Protein AF-A0A445A5F9-F1 (afdb_monomer)

InterPro domains:
  IPR005117 Nitrite/Sulfite reductase ferredoxin-like domain [PF03460] (9-60)
  IPR006066 Nitrite/sulphite reductase iron-sulphur/sirohaem-binding site [PR00397] (85-103)
  IPR006066 Nitrite/sulphite reductase iron-sulphur/sirohaem-binding site [PR00397] (134-152)
  IPR006066 Nitrite/sulphite reductase iron-sulphur/sirohaem-binding site [PS00365] (134-150)
  IPR006067 Nitrite/sulphite reductase 4Fe-4S domain [PF01077] (86-223)
  IPR036136 Nitrite/Sulfite reductase ferredoxin-like domain superfamily [SSF55124] (8-76)
  IPR045169 Nitrite and sulphite reductase 4Fe-4S domain containing protein [PTHR11493] (9-227)
  IPR045854 Nitrite and sulphite reductase 4Fe-4S domain-like superfamily [G3DSA:3.30.413.10] (81-228)
  IPR045854 Nitrite and sulphite reductase 4Fe-4S domain-like superfamily [SSF56014] (83-233)

Mean predicted aligned error: 9.1 Å

Radius of gyration: 27.3 Å; Cα contacts (8 Å, |Δi|>4): 457; chains: 1; bounding box: 81×67×52 Å

Secondary structure (DSSP, 8-state):
----SEEE-SSS-EEEEE--GGG---HHHHHHHHHHHHHHT--EEE-TTS-EEEEEE-GGGHHHHHHHHHTTT---GGGS-TTGGG-EE---TTT-TT-SS-STTTHHHHHHHHHHHHHHHT--TT----EEEESSTT-TT-GGGSSEEEEEEETTEEEEEE---TTS-S--EEEEEEEEGGGHHHHHHHHHHHHHHHPPTT--HHHHHHHH-HHHHHHHHHT------------------HHHHHHHHHHHHHTT--HHHHHHHHHHHHHHHHHHTT--

Structure (mmCIF, N/CA/C/O backbone):
data_AF-A0A445A5F9-F1
#
_entry.id   AF-A0A445A5F9-F1
#
loop_
_atom_site.group_PDB
_atom_site.id
_atom_site.type_symbol
_atom_site.label_atom_id
_atom_site.label_alt_id
_atom_site.label_comp_id
_atom_site.label_asym_id
_atom_site.label_entity_id
_atom_site.label_seq_id
_atom_site.pdbx_PDB_ins_code
_atom_site.Cartn_x
_atom_site.Cartn_y
_atom_site.Cartn_z
_atom_site.occupancy
_atom_site.B_iso_or_equiv
_atom_site.auth_seq_id
_atom_site.auth_comp_id
_atom_site.auth_asym_id
_atom_site.auth_atom_id
_atom_site.pdbx_PDB_model_num
ATOM 1 N N . MET A 1 1 ? 11.315 9.635 0.910 1.00 33.94 1 MET A N 1
ATOM 2 C CA . MET A 1 1 ? 11.996 9.931 -0.367 1.00 33.94 1 MET A CA 1
ATOM 3 C C . MET A 1 1 ? 11.114 9.401 -1.490 1.00 33.94 1 MET A C 1
ATOM 5 O O . MET A 1 1 ? 11.033 8.197 -1.680 1.00 33.94 1 MET A O 1
ATOM 9 N N . THR A 1 2 ? 10.325 10.265 -2.125 1.00 40.22 2 THR A N 1
ATOM 10 C CA . THR A 1 2 ? 9.317 9.876 -3.125 1.00 40.22 2 THR A CA 1
ATOM 11 C C . THR A 1 2 ? 10.033 9.630 -4.457 1.00 40.22 2 THR A C 1
ATOM 13 O O . THR A 1 2 ? 10.287 10.554 -5.219 1.00 40.22 2 THR A O 1
ATOM 16 N N . LEU A 1 3 ? 10.437 8.381 -4.691 1.00 45.97 3 LEU A N 1
ATOM 17 C CA . LEU A 1 3 ? 11.312 7.904 -5.776 1.00 45.97 3 LEU A CA 1
ATOM 18 C C . LEU A 1 3 ? 10.655 7.896 -7.173 1.00 45.97 3 LEU A C 1
ATOM 20 O O . LEU A 1 3 ? 10.921 7.041 -8.001 1.00 45.97 3 LEU A O 1
ATOM 24 N N . PHE A 1 4 ? 9.744 8.820 -7.443 1.00 54.28 4 PHE A N 1
ATOM 25 C CA . PHE A 1 4 ? 8.521 8.460 -8.154 1.00 54.28 4 PHE A CA 1
ATOM 26 C C . PHE A 1 4 ? 8.129 9.458 -9.257 1.00 54.28 4 PHE A C 1
ATOM 28 O O . PHE A 1 4 ? 6.962 9.618 -9.596 1.00 54.28 4 PHE A O 1
ATOM 35 N N . ALA A 1 5 ? 9.122 10.133 -9.835 1.00 62.78 5 ALA A N 1
ATOM 36 C CA . ALA A 1 5 ? 9.002 10.994 -11.010 1.00 62.78 5 ALA A CA 1
ATOM 37 C C . ALA A 1 5 ? 10.364 11.094 -11.721 1.00 62.78 5 ALA A C 1
ATOM 39 O O . ALA A 1 5 ? 11.355 10.557 -11.232 1.00 62.78 5 ALA A O 1
ATOM 40 N N . ALA A 1 6 ? 10.410 11.796 -12.857 1.00 74.12 6 ALA A N 1
ATOM 41 C CA . ALA A 1 6 ? 11.671 12.190 -13.483 1.00 74.12 6 ALA A CA 1
ATOM 42 C C . ALA A 1 6 ? 12.444 13.107 -12.527 1.00 74.12 6 ALA A C 1
ATOM 44 O O . ALA A 1 6 ? 11.977 14.215 -12.253 1.00 74.12 6 ALA A O 1
ATOM 45 N N . ILE A 1 7 ? 13.590 12.662 -12.027 1.00 84.06 7 ILE A N 1
ATOM 46 C CA . ILE A 1 7 ? 14.416 13.421 -11.080 1.00 84.06 7 ILE A CA 1
ATOM 47 C C . ILE A 1 7 ? 15.812 13.579 -11.680 1.00 84.06 7 ILE A C 1
ATOM 49 O O . ILE A 1 7 ? 16.318 12.657 -12.314 1.00 84.06 7 ILE A O 1
ATOM 53 N N . PHE A 1 8 ? 16.425 14.748 -11.494 1.00 90.69 8 PHE A N 1
ATOM 54 C CA . PHE A 1 8 ? 17.786 15.012 -11.956 1.00 90.69 8 PHE A CA 1
ATOM 55 C C . PHE A 1 8 ? 18.819 14.224 -11.146 1.00 90.69 8 PHE A C 1
ATOM 57 O O . PHE A 1 8 ? 18.749 14.186 -9.919 1.00 90.69 8 PHE A O 1
ATOM 64 N N . GLN A 1 9 ? 19.796 13.634 -11.835 1.00 90.81 9 GLN A N 1
ATOM 65 C CA . GLN A 1 9 ? 20.917 12.915 -11.214 1.00 90.81 9 GLN A CA 1
ATOM 66 C C . GLN A 1 9 ? 22.055 13.841 -10.753 1.00 90.81 9 GLN A C 1
ATOM 68 O O . GLN A 1 9 ? 22.921 13.403 -10.004 1.00 90.81 9 GLN A O 1
ATOM 73 N N . GLY A 1 10 ? 22.041 15.113 -11.165 1.00 90.56 10 GLY A N 1
ATOM 74 C CA . GLY A 1 10 ? 23.086 16.101 -10.859 1.00 90.56 10 GLY A CA 1
ATOM 75 C C . GLY A 1 10 ? 24.112 16.305 -11.980 1.00 90.56 10 GLY A C 1
ATOM 76 O O . GLY A 1 10 ? 24.831 17.294 -11.965 1.00 90.56 10 GLY A O 1
ATOM 77 N N . ASP A 1 11 ? 24.119 15.438 -12.991 1.00 90.06 11 ASP A N 1
ATOM 78 C CA . ASP A 1 11 ? 24.976 15.487 -14.189 1.00 90.06 11 ASP A CA 1
ATOM 79 C C . ASP A 1 11 ? 24.213 15.932 -15.459 1.00 90.06 11 ASP A C 1
ATOM 81 O O . ASP A 1 11 ? 24.683 15.779 -16.584 1.00 90.06 11 ASP A O 1
ATOM 85 N N . GLY A 1 12 ? 22.995 16.455 -15.286 1.00 89.25 12 GLY A N 1
ATOM 86 C CA . GLY A 1 12 ? 22.087 16.822 -16.378 1.00 89.25 12 GLY A CA 1
ATOM 87 C C . GLY A 1 12 ? 21.234 15.667 -16.920 1.00 89.25 12 GLY A C 1
ATOM 88 O O . GLY A 1 12 ? 20.300 15.918 -17.687 1.00 89.25 12 GLY A O 1
ATOM 89 N N . SER A 1 13 ? 21.483 14.422 -16.500 1.00 93.19 13 SER A N 1
ATOM 90 C CA . SER A 1 13 ? 20.617 13.279 -16.796 1.00 93.19 13 SER A CA 1
ATOM 91 C C . SER A 1 13 ? 19.458 13.154 -15.796 1.00 93.19 13 SER A C 1
ATOM 93 O O . SER A 1 13 ? 19.433 13.780 -14.729 1.00 93.19 13 SER A O 1
ATOM 95 N N . LEU A 1 14 ? 18.448 12.369 -16.174 1.00 95.00 14 LEU A N 1
ATOM 96 C CA . LEU A 1 14 ? 17.277 12.053 -15.365 1.00 95.00 14 LEU A CA 1
ATOM 97 C C . LEU A 1 14 ? 17.280 10.571 -14.989 1.00 95.00 14 LEU A C 1
ATOM 99 O O . LEU A 1 14 ? 17.676 9.727 -15.787 1.00 95.00 14 LEU A O 1
ATOM 103 N N . PHE A 1 15 ? 16.677 10.241 -13.852 1.00 94.81 15 PHE A N 1
ATOM 104 C CA . PHE A 1 15 ? 16.224 8.882 -13.569 1.00 94.81 15 PHE A CA 1
ATOM 105 C C . PHE A 1 15 ? 14.703 8.823 -13.417 1.00 94.81 15 PHE A C 1
ATOM 107 O O . PHE A 1 15 ? 14.053 9.815 -13.079 1.00 94.81 15 PHE A O 1
ATOM 114 N N . TYR A 1 16 ? 14.137 7.641 -13.654 1.00 92.50 16 TYR A N 1
ATOM 115 C CA . TYR A 1 16 ? 12.719 7.334 -13.484 1.00 92.50 16 TYR A CA 1
ATOM 116 C C . TYR A 1 16 ? 12.540 6.112 -12.599 1.00 92.50 16 TYR A C 1
ATOM 118 O O . TYR A 1 16 ? 12.877 5.001 -13.006 1.00 92.50 16 TYR A O 1
ATOM 126 N N . GLY A 1 17 ? 11.960 6.302 -11.414 1.00 93.50 17 GLY A N 1
ATOM 127 C CA . GLY A 1 17 ? 11.453 5.187 -10.623 1.00 93.50 17 GLY A CA 1
ATOM 128 C C . GLY A 1 17 ? 10.088 4.731 -11.128 1.00 93.50 17 GLY A C 1
ATOM 129 O O . GLY A 1 17 ? 9.159 5.527 -11.278 1.00 93.50 17 GLY A O 1
ATOM 130 N N . LEU A 1 18 ? 9.991 3.437 -11.398 1.00 93.94 18 LEU A N 1
ATOM 131 C CA . LEU A 1 18 ? 8.823 2.740 -11.903 1.00 93.94 18 LEU A CA 1
ATOM 132 C C . LEU A 1 18 ? 8.210 1.940 -10.761 1.00 93.94 18 LEU A C 1
ATOM 134 O O . LEU A 1 18 ? 8.873 1.074 -10.186 1.00 93.94 18 LEU A O 1
ATOM 138 N N . HIS A 1 19 ? 6.948 2.232 -10.448 1.00 94.94 19 HIS A N 1
ATOM 139 C CA . HIS A 1 19 ? 6.173 1.407 -9.528 1.00 94.94 19 HIS A CA 1
ATOM 140 C C . HIS A 1 19 ? 5.868 0.056 -10.177 1.00 94.94 19 HIS A C 1
ATOM 142 O O . HIS A 1 19 ? 5.396 0.011 -11.315 1.00 94.94 19 HIS A O 1
ATOM 148 N N . VAL A 1 20 ? 6.130 -1.028 -9.454 1.00 96.12 20 VAL A N 1
ATOM 149 C CA . VAL A 1 20 ? 5.826 -2.399 -9.862 1.00 96.12 20 VAL A CA 1
ATOM 150 C C . VAL A 1 20 ? 5.222 -3.115 -8.663 1.00 96.12 20 VAL A C 1
ATOM 152 O O . VAL A 1 20 ? 5.929 -3.415 -7.701 1.00 96.12 20 VAL A O 1
ATOM 155 N N . ASP A 1 21 ? 3.924 -3.423 -8.722 1.00 96.44 21 ASP A N 1
ATOM 156 C CA . ASP A 1 21 ? 3.267 -4.183 -7.658 1.00 96.44 21 ASP A CA 1
ATOM 157 C C . ASP A 1 21 ? 4.006 -5.512 -7.429 1.00 96.44 21 ASP A C 1
ATOM 159 O O . ASP A 1 21 ? 4.188 -6.326 -8.341 1.00 96.44 21 ASP A O 1
ATOM 163 N N . ASN A 1 22 ? 4.479 -5.700 -6.195 1.00 97.50 22 ASN A N 1
ATOM 164 C CA . ASN A 1 22 ? 5.241 -6.864 -5.736 1.00 97.50 22 ASN A CA 1
ATOM 165 C C . ASN A 1 22 ? 6.540 -7.161 -6.516 1.00 97.50 22 ASN A C 1
ATOM 167 O O . ASN A 1 22 ? 7.088 -8.259 -6.416 1.00 97.50 22 ASN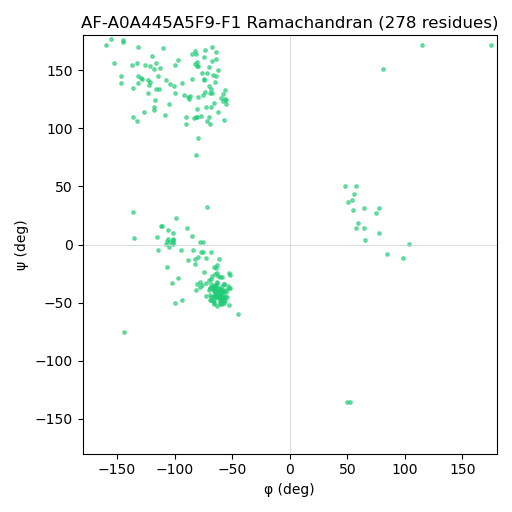 A O 1
ATOM 171 N N . GLY A 1 23 ? 7.031 -6.220 -7.330 1.00 97.38 23 GLY A N 1
ATOM 172 C CA . GLY A 1 23 ? 8.180 -6.432 -8.218 1.00 97.38 23 GLY A CA 1
ATOM 173 C C . GLY A 1 23 ? 7.961 -7.476 -9.317 1.00 97.38 23 GLY A C 1
ATOM 174 O O . GLY A 1 23 ? 8.928 -7.929 -9.937 1.00 97.38 23 GLY A O 1
ATOM 175 N N . ARG A 1 24 ? 6.713 -7.885 -9.583 1.00 97.81 24 ARG A N 1
ATOM 176 C CA . ARG A 1 24 ? 6.412 -8.914 -10.583 1.00 97.81 24 ARG A CA 1
ATOM 177 C C . ARG A 1 24 ? 6.410 -8.320 -11.990 1.00 97.81 24 ARG A C 1
ATOM 179 O O . ARG A 1 24 ? 5.488 -7.617 -12.388 1.00 97.81 24 ARG A O 1
ATOM 186 N N . ILE A 1 25 ? 7.416 -8.680 -12.783 1.00 97.06 25 ILE A N 1
ATOM 187 C CA . ILE A 1 25 ? 7.562 -8.218 -14.170 1.00 97.06 25 ILE A CA 1
ATOM 188 C C . ILE A 1 25 ? 7.266 -9.369 -15.127 1.00 97.06 25 ILE A C 1
ATOM 190 O O . ILE A 1 25 ? 8.031 -10.330 -15.226 1.00 97.06 25 ILE A O 1
ATOM 194 N N . GLY A 1 26 ? 6.158 -9.263 -15.860 1.00 96.06 26 GLY A N 1
ATOM 195 C CA . GLY A 1 26 ? 5.685 -10.299 -16.779 1.00 96.06 26 GLY A CA 1
ATOM 196 C C . GLY A 1 26 ? 5.016 -9.743 -18.037 1.00 96.06 26 GLY A C 1
ATOM 197 O O . GLY A 1 26 ? 4.829 -8.536 -18.183 1.00 96.06 26 GLY A O 1
ATOM 198 N N . GLY A 1 27 ? 4.673 -10.633 -18.972 1.00 96.56 27 GLY A N 1
ATOM 199 C CA . GLY A 1 27 ? 3.890 -10.308 -20.169 1.00 96.56 27 GLY A CA 1
ATOM 200 C C . GLY A 1 27 ? 4.431 -9.130 -20.991 1.00 96.56 27 GLY A C 1
ATOM 201 O O . GLY A 1 27 ? 5.636 -9.012 -21.231 1.00 96.56 27 GLY A O 1
ATOM 202 N N . LYS A 1 28 ? 3.522 -8.242 -21.419 1.00 96.12 28 LYS A N 1
ATOM 203 C CA . LYS A 1 28 ? 3.851 -7.045 -22.214 1.00 96.12 28 LYS A CA 1
ATOM 204 C C . LYS A 1 28 ? 4.779 -6.084 -21.465 1.00 96.12 28 LYS A C 1
ATOM 206 O O . LYS A 1 28 ? 5.706 -5.564 -22.074 1.00 96.12 28 LYS A O 1
ATOM 211 N N . MET A 1 29 ? 4.597 -5.925 -20.149 1.00 96.19 29 MET A N 1
ATOM 212 C CA . MET A 1 29 ? 5.451 -5.079 -19.308 1.00 96.19 29 MET A CA 1
ATOM 213 C C . MET A 1 29 ? 6.921 -5.506 -19.398 1.00 96.19 29 MET A C 1
ATOM 215 O O . MET A 1 29 ? 7.787 -4.670 -19.639 1.00 96.19 29 MET A O 1
ATOM 219 N N . LYS A 1 30 ? 7.201 -6.813 -19.285 1.00 98.06 30 LYS A N 1
ATOM 220 C CA . LYS A 1 30 ? 8.563 -7.358 -19.404 1.00 98.06 30 LYS A CA 1
ATOM 221 C C . LYS A 1 30 ? 9.192 -7.053 -20.763 1.00 98.06 30 LYS A C 1
ATOM 223 O O . LYS A 1 30 ? 10.355 -6.657 -20.821 1.00 98.06 30 LYS A O 1
ATOM 228 N N . LYS A 1 31 ? 8.435 -7.256 -21.847 1.00 98.06 31 LYS A N 1
ATOM 229 C CA . LYS A 1 31 ? 8.900 -7.009 -23.219 1.00 98.06 31 LYS A CA 1
ATOM 230 C C . LYS A 1 31 ? 9.218 -5.526 -23.427 1.00 98.06 31 LYS A C 1
ATOM 232 O O . LYS A 1 31 ? 10.338 -5.195 -23.793 1.00 98.06 31 LYS A O 1
ATOM 237 N N . THR A 1 32 ? 8.272 -4.649 -23.109 1.00 96.81 32 THR A N 1
ATOM 238 C CA . THR A 1 32 ? 8.418 -3.201 -23.281 1.00 96.81 32 THR A CA 1
ATOM 239 C C . THR A 1 32 ? 9.532 -2.616 -22.421 1.00 96.81 32 THR A C 1
ATOM 241 O O . THR A 1 32 ? 10.291 -1.774 -22.895 1.00 96.81 32 THR A O 1
ATOM 244 N N . LEU A 1 33 ? 9.680 -3.076 -21.174 1.00 96.94 33 LEU A N 1
ATOM 245 C CA . LEU A 1 33 ? 10.773 -2.630 -20.314 1.00 96.94 33 LEU A CA 1
ATOM 246 C C . LEU A 1 33 ? 12.136 -3.001 -20.919 1.00 96.94 33 LEU A C 1
ATOM 248 O O . LEU A 1 33 ? 13.017 -2.148 -20.981 1.00 96.94 33 LEU A O 1
ATOM 252 N N . ARG A 1 34 ? 12.286 -4.233 -21.429 1.00 98.19 34 ARG A N 1
ATOM 253 C CA . ARG A 1 34 ? 13.501 -4.663 -22.139 1.00 98.19 34 ARG A CA 1
ATOM 254 C C . ARG A 1 34 ? 13.774 -3.799 -23.371 1.00 98.19 34 ARG A C 1
ATOM 256 O O . ARG A 1 34 ? 14.890 -3.323 -23.519 1.00 98.19 34 ARG A O 1
ATOM 263 N N . GLU A 1 35 ? 12.772 -3.584 -24.221 1.00 98.06 35 GLU A N 1
ATOM 264 C CA . GLU A 1 35 ? 12.911 -2.782 -25.446 1.00 98.06 35 GLU A CA 1
ATOM 265 C C . GLU A 1 35 ? 13.368 -1.349 -25.147 1.00 98.06 35 GLU A C 1
ATOM 267 O O . GLU A 1 35 ? 14.213 -0.813 -25.857 1.00 98.06 35 GLU A O 1
ATOM 272 N N . ILE A 1 36 ? 12.848 -0.730 -24.083 1.00 97.31 36 ILE A N 1
ATOM 273 C CA . ILE A 1 36 ? 13.271 0.606 -23.646 1.00 97.31 36 ILE A CA 1
ATOM 274 C C . ILE A 1 36 ? 14.721 0.583 -23.156 1.00 97.31 36 ILE A C 1
ATOM 276 O O . ILE A 1 36 ? 15.512 1.427 -23.573 1.00 97.31 36 ILE A O 1
ATOM 280 N N . ILE A 1 37 ? 15.072 -0.368 -22.287 1.00 98.19 37 ILE A N 1
ATOM 281 C CA . ILE A 1 37 ? 16.430 -0.485 -21.741 1.00 98.19 37 ILE A CA 1
ATOM 282 C C . ILE A 1 37 ? 17.448 -0.667 -22.872 1.00 98.19 37 ILE A C 1
ATOM 284 O O . ILE A 1 37 ? 18.447 0.042 -22.906 1.00 98.19 37 ILE A O 1
ATOM 288 N N . GLU A 1 38 ? 17.163 -1.559 -23.820 1.00 98.31 38 GLU A N 1
ATOM 289 C CA . GLU A 1 38 ? 18.039 -1.881 -24.949 1.00 98.31 38 GLU A CA 1
ATOM 290 C C . GLU A 1 38 ? 18.148 -0.712 -25.939 1.00 98.31 38 GLU A C 1
ATOM 292 O O . GLU A 1 38 ? 19.249 -0.288 -26.281 1.00 98.31 38 GLU A O 1
ATOM 297 N N . LYS A 1 39 ? 17.017 -0.110 -26.334 1.00 98.00 39 LYS A N 1
ATOM 298 C CA . LYS A 1 39 ? 16.983 1.009 -27.291 1.00 98.00 39 LYS A CA 1
ATOM 299 C C . LYS A 1 39 ? 17.757 2.236 -26.814 1.00 98.00 39 LYS A C 1
ATOM 301 O O . LYS A 1 39 ? 18.348 2.940 -27.630 1.00 98.00 39 LYS A O 1
ATOM 306 N N . TYR A 1 40 ? 17.688 2.537 -25.520 1.00 97.19 40 TYR A N 1
ATOM 307 C CA . TYR A 1 40 ? 18.301 3.733 -24.940 1.00 97.19 40 TYR A CA 1
ATOM 308 C C . TYR A 1 40 ? 19.599 3.434 -24.174 1.00 97.19 40 TYR A C 1
ATOM 310 O O . TYR A 1 40 ? 20.186 4.364 -23.626 1.00 97.19 40 TYR A O 1
ATOM 318 N N . ASN A 1 41 ? 20.050 2.172 -24.158 1.00 97.50 41 ASN A N 1
ATOM 319 C CA . ASN A 1 41 ? 21.213 1.686 -23.410 1.00 97.50 41 ASN A CA 1
ATOM 320 C C . ASN A 1 41 ? 21.217 2.161 -21.943 1.00 97.50 41 ASN A C 1
ATOM 322 O O . ASN A 1 41 ? 22.184 2.756 -21.467 1.00 97.50 41 ASN A O 1
ATOM 326 N N . LEU A 1 42 ? 20.087 1.971 -21.254 1.00 97.19 42 LEU A N 1
ATOM 327 C CA . LEU A 1 42 ? 19.882 2.480 -19.895 1.00 97.19 42 LEU A CA 1
ATOM 328 C C . LEU A 1 42 ? 20.452 1.524 -18.852 1.00 97.19 42 LEU A C 1
ATOM 330 O O . LEU A 1 42 ? 20.264 0.309 -18.939 1.00 97.19 42 LEU A O 1
ATOM 334 N N . ASN A 1 43 ? 21.033 2.085 -17.795 1.00 96.69 43 ASN A N 1
ATOM 335 C CA . ASN A 1 43 ? 21.301 1.325 -16.582 1.00 96.69 43 ASN A CA 1
ATOM 336 C C . ASN A 1 43 ? 20.033 1.216 -15.724 1.00 96.69 43 ASN A C 1
ATOM 338 O O . ASN A 1 43 ? 19.095 2.018 -15.817 1.00 96.69 43 ASN A O 1
ATOM 342 N N . VAL A 1 44 ? 20.005 0.188 -14.876 1.00 97.19 44 VAL A N 1
ATOM 343 C CA . VAL A 1 44 ? 18.847 -0.140 -14.044 1.00 97.19 44 VAL A CA 1
ATOM 344 C C . VAL A 1 44 ? 19.273 -0.363 -12.600 1.00 97.19 44 VAL A C 1
ATOM 346 O O . VAL A 1 44 ? 20.278 -1.019 -12.334 1.00 97.19 44 VAL A O 1
ATOM 349 N N . ARG A 1 45 ? 18.481 0.140 -11.650 1.00 97.44 45 ARG A N 1
ATOM 350 C CA . ARG A 1 45 ? 18.631 -0.161 -10.219 1.00 97.44 45 ARG A CA 1
ATOM 351 C C . ARG A 1 45 ? 17.344 -0.757 -9.667 1.00 97.44 45 ARG A C 1
ATOM 353 O O . ARG A 1 45 ? 16.261 -0.258 -9.950 1.00 97.44 45 ARG A O 1
ATOM 360 N N . ILE A 1 46 ? 17.457 -1.796 -8.849 1.00 97.69 46 ILE A N 1
ATOM 361 C CA . ILE A 1 46 ? 16.320 -2.361 -8.113 1.00 97.69 46 ILE A CA 1
ATOM 362 C C . ILE A 1 46 ? 16.273 -1.708 -6.733 1.00 97.69 46 ILE A C 1
ATOM 364 O O . ILE A 1 46 ? 17.307 -1.481 -6.106 1.00 97.69 46 ILE A O 1
ATOM 368 N N . THR A 1 47 ? 15.074 -1.379 -6.261 1.00 97.62 47 THR A N 1
ATOM 369 C CA . THR A 1 47 ? 14.879 -0.742 -4.954 1.00 97.62 47 THR A CA 1
ATOM 370 C C . THR A 1 47 ? 14.514 -1.760 -3.869 1.00 97.62 47 THR A C 1
ATOM 372 O O . THR A 1 47 ? 13.923 -2.800 -4.171 1.00 97.62 47 THR A O 1
ATOM 375 N N . PRO A 1 48 ? 14.731 -1.436 -2.581 1.00 98.25 48 PRO A N 1
ATOM 376 C CA . PRO A 1 48 ? 14.257 -2.262 -1.464 1.00 98.25 48 PRO A CA 1
ATOM 377 C C . PRO A 1 48 ? 12.728 -2.425 -1.395 1.00 98.25 48 PRO A C 1
ATOM 379 O O . PRO A 1 48 ? 12.240 -3.274 -0.644 1.00 98.25 48 PRO A O 1
ATOM 382 N N . ASN A 1 49 ? 11.981 -1.620 -2.158 1.00 97.75 49 ASN A N 1
ATOM 383 C CA . ASN A 1 49 ? 10.526 -1.666 -2.276 1.00 97.75 49 ASN A CA 1
ATOM 384 C C . ASN A 1 49 ? 10.057 -2.419 -3.529 1.00 97.75 49 ASN A C 1
ATOM 386 O O . ASN A 1 49 ? 8.963 -2.167 -4.011 1.00 97.75 49 ASN A O 1
ATOM 390 N N . GLN A 1 50 ? 10.895 -3.307 -4.079 1.00 98.06 50 GLN A N 1
ATOM 391 C CA . GLN A 1 50 ? 10.576 -4.158 -5.237 1.00 98.06 50 GLN A CA 1
ATOM 392 C C . GLN A 1 50 ? 10.341 -3.388 -6.555 1.00 98.06 50 GLN A C 1
ATOM 394 O O . GLN A 1 50 ? 10.078 -3.988 -7.591 1.00 98.06 50 GLN A O 1
ATOM 399 N N . ASN A 1 51 ? 10.520 -2.066 -6.540 1.00 97.31 51 ASN A N 1
ATOM 400 C CA . ASN A 1 51 ? 10.449 -1.201 -7.713 1.00 97.31 51 ASN A CA 1
ATOM 401 C C . ASN A 1 51 ? 11.759 -1.181 -8.508 1.00 97.31 51 ASN A C 1
ATOM 403 O O . ASN A 1 51 ? 12.820 -1.562 -8.002 1.00 97.31 51 ASN A O 1
ATOM 407 N N . ILE A 1 52 ? 11.684 -0.646 -9.725 1.00 96.06 52 ILE A N 1
ATOM 408 C CA . ILE A 1 52 ? 12.812 -0.468 -10.646 1.00 96.06 52 ILE A CA 1
ATOM 409 C C . ILE A 1 52 ? 13.086 1.018 -10.871 1.00 96.06 52 ILE A C 1
ATOM 411 O O . ILE A 1 52 ? 12.161 1.815 -10.941 1.00 96.06 52 ILE A O 1
ATOM 415 N N . ILE A 1 53 ? 14.351 1.394 -11.038 1.00 96.38 53 ILE A N 1
ATOM 416 C CA . ILE A 1 53 ? 14.778 2.723 -11.471 1.00 96.38 53 ILE A CA 1
ATOM 417 C C . ILE A 1 53 ? 15.507 2.584 -12.804 1.00 96.38 53 ILE A C 1
ATOM 419 O O . ILE A 1 53 ? 16.497 1.861 -12.878 1.00 96.38 53 ILE A O 1
ATOM 423 N N . LEU A 1 54 ? 15.046 3.304 -13.825 1.00 96.69 54 LEU A N 1
ATOM 424 C CA . LEU A 1 54 ? 15.798 3.536 -15.058 1.00 96.69 54 LEU A CA 1
ATOM 425 C C . LEU A 1 54 ? 16.672 4.777 -14.869 1.00 96.69 54 LEU A C 1
ATOM 427 O O . LEU A 1 54 ? 16.138 5.829 -14.511 1.00 96.69 54 LEU A O 1
ATOM 431 N N . THR A 1 55 ? 17.980 4.674 -15.086 1.00 96.75 55 THR A N 1
ATOM 432 C CA . THR A 1 55 ? 18.922 5.794 -14.919 1.00 96.75 55 THR A CA 1
ATOM 433 C C . THR A 1 55 ? 19.466 6.278 -16.256 1.00 96.75 55 THR A C 1
ATOM 435 O O . THR A 1 55 ? 19.277 5.642 -17.291 1.00 96.75 55 THR A O 1
ATOM 438 N N . ASP A 1 56 ? 20.137 7.425 -16.219 1.00 95.81 56 ASP A N 1
ATOM 439 C CA . ASP A 1 56 ? 20.904 8.019 -17.313 1.00 95.81 56 ASP A CA 1
ATOM 440 C C . ASP A 1 56 ? 20.016 8.420 -18.510 1.00 95.81 56 ASP A C 1
ATOM 442 O O . ASP A 1 56 ? 20.416 8.423 -19.677 1.00 95.81 56 ASP A O 1
ATOM 446 N N . ILE A 1 57 ? 18.767 8.799 -18.216 1.00 95.69 57 ILE A N 1
ATOM 447 C CA . ILE A 1 57 ? 17.770 9.205 -19.205 1.00 95.69 57 ILE A CA 1
ATOM 448 C C . ILE A 1 57 ? 18.014 10.658 -19.606 1.00 95.69 57 ILE A C 1
ATOM 450 O O . ILE A 1 57 ? 17.841 11.589 -18.818 1.00 95.69 57 ILE A O 1
ATOM 454 N N . ARG A 1 58 ? 18.336 10.886 -20.881 1.00 95.38 58 ARG A N 1
ATOM 455 C CA . ARG A 1 58 ? 18.434 12.245 -21.431 1.00 95.38 58 ARG A CA 1
ATOM 456 C C . ARG A 1 58 ? 17.073 12.941 -21.404 1.00 95.38 58 ARG A C 1
ATOM 458 O O . ARG A 1 58 ? 16.043 12.325 -21.687 1.00 95.38 58 ARG A O 1
ATOM 465 N N . ALA A 1 59 ? 17.062 14.254 -21.169 1.00 92.44 59 ALA A N 1
ATOM 466 C CA . ALA A 1 59 ? 15.831 15.051 -21.126 1.00 92.44 59 ALA A CA 1
ATOM 467 C C . ALA A 1 59 ? 14.952 14.891 -22.384 1.00 92.44 59 ALA A C 1
ATOM 469 O O . ALA A 1 59 ? 13.730 14.815 -22.274 1.00 92.44 59 ALA A O 1
ATOM 470 N N . ALA A 1 60 ? 15.561 14.739 -23.566 1.00 94.81 60 ALA A N 1
ATOM 471 C CA . ALA A 1 60 ? 14.848 14.509 -24.826 1.00 94.81 60 ALA A CA 1
ATOM 472 C C . ALA A 1 60 ? 14.089 13.164 -24.877 1.00 94.81 60 ALA A C 1
ATOM 474 O O . ALA A 1 60 ? 13.099 13.031 -25.595 1.00 94.81 60 ALA A O 1
ATOM 475 N N . TRP A 1 61 ? 14.515 12.159 -24.106 1.00 95.44 61 TRP A N 1
ATOM 476 C CA . TRP A 1 61 ? 13.918 10.817 -24.104 1.00 95.44 61 TRP A CA 1
ATOM 477 C C . TRP A 1 61 ? 12.755 10.674 -23.123 1.00 95.44 61 TRP A C 1
ATOM 479 O O . TRP A 1 61 ? 11.981 9.722 -23.227 1.00 95.44 61 TRP A O 1
ATOM 489 N N . LYS A 1 62 ? 12.582 11.643 -22.214 1.00 91.31 62 LYS A N 1
ATOM 490 C CA . LYS A 1 62 ? 11.516 11.685 -21.201 1.00 91.31 62 LYS A CA 1
ATOM 491 C C . LYS A 1 62 ? 10.148 11.337 -21.782 1.00 91.31 62 LYS A C 1
ATOM 493 O O . LYS A 1 62 ? 9.523 10.377 -21.341 1.00 91.31 62 LYS A O 1
ATOM 498 N N . ARG A 1 63 ? 9.677 12.105 -22.768 1.00 92.19 63 ARG A N 1
ATOM 499 C CA . ARG A 1 63 ? 8.323 11.946 -23.317 1.00 92.19 63 ARG A CA 1
ATOM 500 C C . ARG A 1 63 ? 8.144 10.601 -24.042 1.00 92.19 63 ARG A C 1
ATOM 502 O O . ARG A 1 63 ? 7.192 9.904 -23.682 1.00 92.19 63 ARG A O 1
ATOM 509 N N . PRO A 1 64 ? 9.034 10.191 -24.972 1.00 94.69 64 PRO A N 1
ATOM 510 C CA . PRO A 1 64 ? 8.970 8.867 -25.591 1.00 94.69 64 PRO A CA 1
ATOM 511 C C . PRO A 1 64 ? 8.905 7.727 -24.569 1.00 94.69 64 PRO A C 1
ATOM 513 O O . PRO A 1 64 ? 7.963 6.942 -24.605 1.00 94.69 64 PRO A O 1
ATOM 516 N N . ILE A 1 65 ? 9.831 7.695 -23.602 1.00 94.50 65 ILE A N 1
ATOM 517 C CA . ILE A 1 65 ? 9.893 6.641 -22.579 1.00 94.50 65 ILE A CA 1
ATOM 518 C C . ILE A 1 65 ? 8.602 6.611 -21.754 1.00 94.50 65 ILE A C 1
ATOM 520 O O . ILE A 1 65 ? 7.980 5.560 -21.626 1.00 94.50 65 ILE A O 1
ATOM 524 N N . THR A 1 66 ? 8.141 7.760 -21.248 1.00 91.88 66 THR A N 1
ATOM 525 C CA . THR A 1 66 ? 6.914 7.806 -20.430 1.00 91.88 66 THR A CA 1
ATOM 526 C C . THR A 1 66 ? 5.664 7.377 -21.198 1.00 91.88 66 THR A C 1
ATOM 528 O O . THR A 1 66 ? 4.766 6.788 -20.605 1.00 91.88 66 THR A O 1
ATOM 531 N N . THR A 1 67 ? 5.609 7.642 -22.508 1.00 92.88 67 THR A N 1
ATOM 532 C CA . THR A 1 67 ? 4.470 7.262 -23.355 1.00 92.88 67 THR A CA 1
ATOM 533 C C . THR A 1 67 ? 4.422 5.748 -23.526 1.00 92.88 67 THR A C 1
ATOM 535 O O . THR A 1 67 ? 3.381 5.137 -23.303 1.00 92.88 67 THR A O 1
ATOM 538 N N . THR A 1 68 ? 5.560 5.131 -23.850 1.00 94.81 68 THR A N 1
ATOM 539 C CA . THR A 1 68 ? 5.658 3.679 -24.033 1.00 94.81 68 THR A CA 1
ATOM 540 C C . THR A 1 68 ? 5.415 2.921 -22.723 1.00 94.81 68 THR A C 1
ATOM 542 O O . THR A 1 68 ? 4.711 1.916 -22.713 1.00 94.81 68 THR A O 1
ATOM 545 N N . LEU A 1 69 ? 5.933 3.415 -21.592 1.00 93.69 69 LEU A N 1
ATOM 546 C CA . LEU A 1 69 ? 5.700 2.805 -20.276 1.00 93.69 69 LEU A CA 1
ATOM 547 C C . LEU A 1 69 ? 4.217 2.836 -19.870 1.00 93.69 69 LEU A C 1
ATOM 549 O O . LEU A 1 69 ? 3.690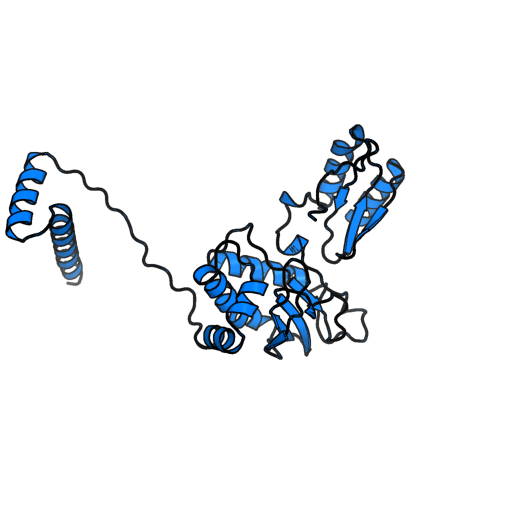 1.842 -19.366 1.00 93.69 69 LEU A O 1
ATOM 553 N N . ALA A 1 70 ? 3.518 3.943 -20.143 1.00 91.88 70 ALA A N 1
ATOM 554 C CA . ALA A 1 70 ? 2.098 4.072 -19.822 1.00 91.88 70 ALA A CA 1
ATOM 555 C C . ALA A 1 70 ? 1.223 3.056 -20.580 1.00 91.88 70 ALA A C 1
ATOM 557 O O . ALA A 1 70 ? 0.250 2.556 -20.019 1.00 91.88 70 ALA A O 1
ATOM 558 N N . GLN A 1 71 ? 1.594 2.686 -21.812 1.00 92.44 71 GLN A N 1
ATOM 559 C CA . GLN A 1 71 ? 0.871 1.689 -22.620 1.00 92.44 71 GLN A CA 1
ATOM 560 C C . GLN A 1 71 ? 0.873 0.280 -22.005 1.00 92.44 71 GLN A C 1
ATOM 562 O O . GLN A 1 71 ? 0.022 -0.539 -22.350 1.00 92.44 71 GLN A O 1
ATOM 567 N N . VAL A 1 72 ? 1.810 -0.012 -21.098 1.00 93.12 72 VAL A N 1
ATOM 568 C CA . VAL A 1 72 ? 1.916 -1.306 -20.403 1.00 93.12 72 VAL A CA 1
ATOM 569 C C . VAL A 1 72 ? 1.591 -1.221 -18.912 1.00 93.12 72 VAL A C 1
ATOM 571 O O . VAL A 1 72 ? 1.918 -2.137 -18.161 1.00 93.12 72 VAL A O 1
ATOM 574 N N . GLY A 1 73 ? 0.950 -0.133 -18.475 1.00 88.25 73 GLY A N 1
ATOM 575 C CA . GLY A 1 73 ? 0.518 0.041 -17.087 1.00 88.25 73 GLY A CA 1
ATOM 576 C C . GLY A 1 73 ? 1.634 0.420 -16.108 1.00 88.25 73 GLY A C 1
ATOM 577 O O . GLY A 1 73 ? 1.391 0.452 -14.906 1.00 88.25 73 GLY A O 1
ATOM 578 N N . LEU A 1 74 ? 2.838 0.757 -16.587 1.00 90.81 74 LEU A N 1
ATOM 579 C CA . LEU A 1 74 ? 3.893 1.349 -15.757 1.00 90.81 74 LEU A CA 1
ATOM 580 C C . LEU A 1 74 ? 3.622 2.849 -15.610 1.00 90.81 74 LEU A C 1
ATOM 582 O O . LEU A 1 74 ? 4.188 3.695 -16.307 1.00 90.81 74 LEU A O 1
ATOM 586 N N . LEU A 1 75 ? 2.661 3.155 -14.742 1.00 87.69 75 LEU A N 1
ATOM 587 C CA . LEU A 1 75 ? 2.119 4.493 -14.565 1.00 87.69 75 LEU A CA 1
ATOM 588 C C . LEU A 1 75 ? 3.023 5.377 -13.707 1.00 87.69 75 LEU A C 1
ATOM 590 O O . LEU A 1 75 ? 3.749 4.920 -12.824 1.00 87.69 75 LEU A O 1
ATOM 594 N N . GLN A 1 76 ? 2.915 6.688 -13.931 1.00 87.19 76 GLN A N 1
ATOM 595 C CA . GLN A 1 76 ? 3.479 7.645 -12.989 1.00 87.19 76 GLN A CA 1
ATOM 596 C C . GLN A 1 76 ? 2.739 7.532 -11.646 1.00 87.19 76 GLN A C 1
ATOM 598 O O . GLN A 1 76 ? 1.512 7.475 -11.642 1.00 87.19 76 GLN A O 1
ATOM 603 N N . PRO A 1 77 ? 3.446 7.609 -10.517 1.00 86.75 77 PRO A N 1
ATOM 604 C CA . PRO A 1 77 ? 2.902 7.462 -9.165 1.00 86.75 77 PRO A CA 1
ATOM 605 C C . PRO A 1 77 ? 1.695 8.330 -8.809 1.00 86.75 77 PRO A C 1
ATOM 607 O O . PRO A 1 77 ? 0.865 7.908 -8.017 1.00 86.75 77 PRO A O 1
ATOM 610 N N . ARG A 1 78 ? 1.512 9.493 -9.445 1.00 88.38 78 ARG A N 1
ATOM 611 C CA . ARG A 1 78 ? 0.280 10.297 -9.297 1.00 88.38 78 ARG A CA 1
ATOM 612 C C . ARG A 1 78 ? -1.000 9.600 -9.793 1.00 88.38 78 ARG A C 1
ATOM 614 O O . ARG A 1 78 ? -2.088 10.058 -9.474 1.00 88.38 78 ARG A O 1
ATOM 621 N N . PHE A 1 79 ? -0.865 8.553 -10.604 1.00 90.81 79 PHE A N 1
ATOM 622 C CA . PHE A 1 79 ? -1.955 7.736 -11.144 1.00 90.81 79 PHE A CA 1
ATOM 623 C C . PHE A 1 79 ? -2.057 6.365 -10.461 1.00 90.81 79 PHE A C 1
ATOM 625 O O . PHE A 1 79 ? -2.838 5.526 -10.897 1.00 90.81 79 PHE A O 1
ATOM 632 N N . VAL A 1 80 ? -1.252 6.120 -9.426 1.00 93.25 80 VAL A N 1
ATOM 633 C CA . VAL A 1 80 ? -1.251 4.879 -8.649 1.00 93.25 80 VAL A CA 1
ATOM 634 C C . VAL A 1 80 ? -1.866 5.178 -7.287 1.00 93.25 80 VAL A C 1
ATOM 636 O O . VAL A 1 80 ? -1.640 6.252 -6.726 1.00 93.25 80 VAL A O 1
ATOM 639 N N . ASP A 1 81 ? -2.651 4.245 -6.751 1.00 96.19 81 ASP A N 1
ATOM 640 C CA . ASP A 1 81 ? -3.177 4.379 -5.395 1.00 96.19 81 ASP A CA 1
ATOM 641 C C . ASP A 1 81 ? -2.007 4.528 -4.394 1.00 96.19 81 ASP A C 1
ATOM 643 O O . ASP A 1 81 ? -1.067 3.722 -4.409 1.00 96.19 81 ASP A O 1
ATOM 647 N N . PRO A 1 82 ? -2.027 5.542 -3.512 1.00 96.44 82 PRO A N 1
ATOM 648 C CA . PRO A 1 82 ? -1.016 5.717 -2.473 1.00 96.44 82 PRO A CA 1
ATOM 649 C C . PRO A 1 82 ? -0.761 4.491 -1.582 1.00 96.44 82 PRO A C 1
ATOM 651 O O . PRO A 1 82 ? 0.319 4.395 -0.993 1.00 96.44 82 PRO A O 1
ATOM 654 N N . LEU A 1 83 ? -1.725 3.576 -1.447 1.00 97.75 83 LEU A N 1
ATOM 655 C CA . LEU A 1 83 ? -1.553 2.299 -0.753 1.00 97.75 83 LEU A CA 1
ATOM 656 C C . LEU A 1 83 ? -0.553 1.412 -1.503 1.00 97.75 83 LEU A C 1
ATOM 658 O O . LEU A 1 83 ? 0.439 0.981 -0.915 1.00 97.75 83 LEU A O 1
ATOM 662 N N . ASN A 1 84 ? -0.745 1.223 -2.812 1.00 97.75 84 ASN A N 1
ATOM 663 C CA . ASN A 1 84 ? 0.123 0.403 -3.660 1.00 97.75 84 ASN A CA 1
ATOM 664 C C . ASN A 1 84 ? 1.578 0.881 -3.642 1.00 97.75 84 ASN A C 1
ATOM 666 O O . ASN A 1 84 ? 2.482 0.062 -3.525 1.00 97.75 84 ASN A O 1
ATOM 670 N N . LEU A 1 85 ? 1.821 2.197 -3.670 1.00 96.69 85 LEU A N 1
ATOM 671 C CA . LEU A 1 85 ? 3.179 2.767 -3.729 1.00 96.69 85 LEU A CA 1
ATOM 672 C C . LEU A 1 85 ? 4.093 2.358 -2.563 1.00 96.69 85 LEU A C 1
ATOM 674 O O . LEU A 1 85 ? 5.319 2.366 -2.695 1.00 96.69 85 LEU A O 1
ATOM 678 N N . THR A 1 86 ? 3.508 2.063 -1.402 1.00 97.25 86 THR A N 1
ATOM 679 C CA . THR A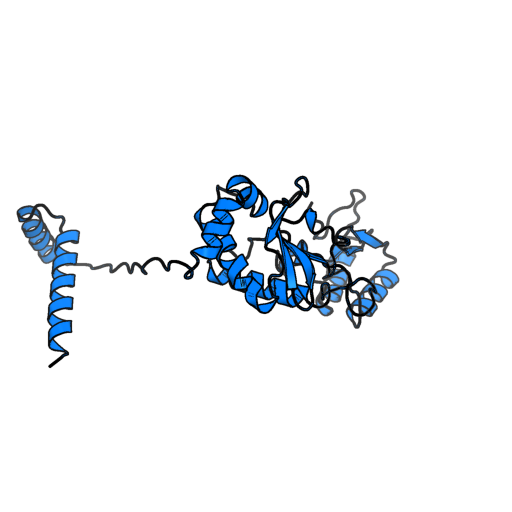 1 86 ? 4.253 1.674 -0.193 1.00 97.25 86 THR A CA 1
ATOM 680 C C . THR A 1 86 ? 3.983 0.238 0.243 1.00 97.25 86 THR A C 1
ATOM 682 O O . THR A 1 86 ? 4.641 -0.244 1.173 1.00 97.25 86 THR A O 1
ATOM 685 N N . ALA A 1 87 ? 3.057 -0.442 -0.437 1.00 98.56 87 ALA A N 1
ATOM 686 C CA . ALA A 1 87 ? 2.717 -1.818 -0.162 1.00 98.56 87 ALA A CA 1
ATOM 687 C C . ALA A 1 87 ? 3.774 -2.790 -0.690 1.00 98.56 87 ALA A C 1
ATOM 689 O O . ALA A 1 87 ? 4.412 -2.549 -1.712 1.00 98.56 87 ALA A O 1
ATOM 690 N N . MET A 1 88 ? 3.955 -3.905 0.015 1.00 98.81 88 MET A N 1
ATOM 691 C CA . MET A 1 88 ? 4.793 -5.014 -0.445 1.00 98.81 88 MET A CA 1
ATOM 692 C C . MET A 1 88 ? 4.224 -6.344 0.021 1.00 98.81 88 MET A C 1
ATOM 694 O O . MET A 1 88 ? 3.760 -6.466 1.157 1.00 98.81 88 MET A O 1
ATOM 698 N N . ALA A 1 89 ? 4.373 -7.363 -0.815 1.00 98.88 89 ALA A N 1
ATOM 699 C CA . ALA A 1 89 ? 4.174 -8.745 -0.420 1.00 98.88 89 ALA A CA 1
ATOM 7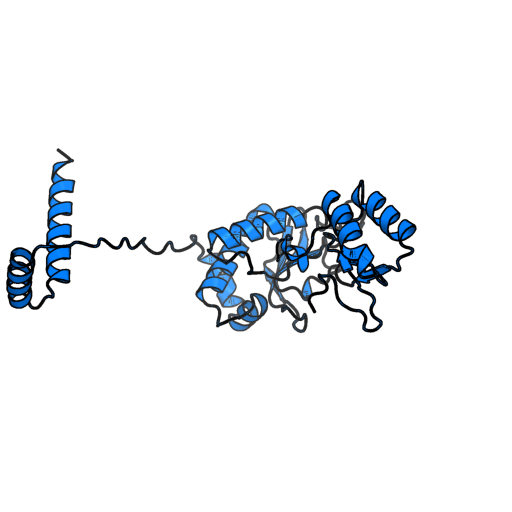00 C C . ALA A 1 89 ? 5.397 -9.610 -0.733 1.00 98.88 89 ALA A C 1
ATOM 702 O O . ALA A 1 89 ? 6.192 -9.305 -1.625 1.00 98.88 89 ALA A O 1
ATOM 703 N N . CYS A 1 90 ? 5.564 -10.701 0.018 1.00 98.81 90 CYS A N 1
ATOM 704 C CA . CYS A 1 90 ? 6.508 -11.749 -0.361 1.00 98.81 90 CYS A CA 1
ATOM 705 C C . CYS A 1 90 ? 5.873 -12.687 -1.401 1.00 98.81 90 CYS A C 1
ATOM 707 O O . CYS A 1 90 ? 4.647 -12.706 -1.514 1.00 98.81 90 CYS A O 1
ATOM 709 N N . PRO A 1 91 ? 6.670 -13.501 -2.119 1.00 98.81 91 PRO A N 1
ATOM 710 C CA . PRO A 1 91 ? 6.120 -14.411 -3.120 1.00 98.81 91 PRO A CA 1
ATOM 711 C C . PRO A 1 91 ? 5.059 -15.366 -2.560 1.00 98.81 91 PRO A C 1
ATOM 713 O O . PRO A 1 91 ? 4.000 -15.513 -3.155 1.00 98.81 91 PRO A O 1
ATOM 716 N N . ALA A 1 92 ? 5.319 -15.965 -1.390 1.00 98.69 92 ALA A N 1
ATOM 717 C CA . ALA A 1 92 ? 4.469 -16.993 -0.785 1.00 98.69 92 ALA A CA 1
ATOM 718 C C . ALA A 1 92 ? 4.111 -18.112 -1.792 1.00 98.69 92 ALA A C 1
ATOM 720 O O . ALA A 1 92 ? 4.991 -18.612 -2.503 1.00 98.69 92 ALA A O 1
ATOM 721 N N . PHE A 1 93 ? 2.853 -18.547 -1.839 1.00 98.12 93 PHE A N 1
ATOM 722 C CA . PHE A 1 93 ? 2.403 -19.514 -2.833 1.00 98.12 93 PHE A CA 1
ATOM 723 C C . PHE A 1 93 ? 2.531 -18.981 -4.273 1.00 98.12 93 PHE A C 1
ATOM 725 O O . PHE A 1 93 ? 2.405 -17.781 -4.513 1.00 98.12 93 PHE A O 1
ATOM 732 N N . PRO A 1 94 ? 2.745 -19.865 -5.267 1.00 98.12 94 PRO A N 1
ATOM 733 C CA . PRO A 1 94 ? 2.720 -21.331 -5.173 1.00 98.12 94 PRO A CA 1
ATOM 734 C C . PRO A 1 94 ? 4.090 -21.987 -4.945 1.00 98.12 94 PRO A C 1
ATOM 736 O O . PRO A 1 94 ? 4.150 -23.200 -4.797 1.00 98.12 94 PRO A O 1
ATOM 739 N N . LEU A 1 95 ? 5.186 -21.219 -4.950 1.00 98.50 95 LEU A N 1
ATOM 740 C CA . LEU A 1 95 ? 6.543 -21.782 -5.012 1.00 98.50 95 LEU A CA 1
ATOM 741 C C . LEU A 1 95 ? 7.318 -21.714 -3.696 1.00 98.50 95 LEU A C 1
ATOM 743 O O . LEU A 1 95 ? 8.301 -22.432 -3.542 1.00 98.50 95 LEU A O 1
ATOM 747 N N . CYS A 1 96 ? 6.930 -20.853 -2.752 1.00 98.62 96 CYS A N 1
ATOM 748 C CA . CYS A 1 96 ? 7.579 -20.829 -1.446 1.00 98.62 96 CYS A CA 1
ATOM 749 C C . CYS A 1 96 ? 7.152 -22.070 -0.643 1.00 98.62 96 CYS A C 1
ATOM 751 O O . CYS A 1 96 ? 5.971 -22.181 -0.312 1.00 98.62 96 CYS A O 1
ATOM 753 N N . PRO A 1 97 ? 8.082 -22.966 -0.263 1.00 98.38 97 PRO A N 1
ATOM 754 C CA . PRO A 1 97 ? 7.737 -24.197 0.454 1.00 98.38 97 PRO A CA 1
ATOM 755 C C . PRO A 1 97 ? 7.333 -23.944 1.914 1.00 98.38 97 PRO A C 1
ATOM 757 O O . PRO A 1 97 ? 6.834 -24.841 2.581 1.00 98.38 97 PRO A O 1
ATOM 760 N N . LEU A 1 98 ? 7.566 -22.728 2.417 1.00 98.62 98 LEU A N 1
ATOM 761 C CA . LEU A 1 98 ? 7.256 -22.311 3.786 1.00 98.62 98 LEU A CA 1
ATOM 762 C C . LEU A 1 98 ? 5.967 -21.483 3.869 1.00 98.62 98 LEU A C 1
ATOM 764 O O . LEU A 1 98 ? 5.635 -20.983 4.943 1.00 98.62 98 LEU A O 1
ATOM 768 N N . ALA A 1 99 ? 5.290 -21.249 2.741 1.00 98.25 99 ALA A N 1
ATOM 769 C CA . ALA A 1 99 ? 4.063 -20.469 2.727 1.00 98.25 99 ALA A CA 1
ATOM 770 C C . ALA A 1 99 ? 2.936 -21.224 3.439 1.00 98.25 99 ALA A C 1
ATOM 772 O O . ALA A 1 99 ? 2.707 -22.405 3.196 1.00 98.25 99 ALA A O 1
ATOM 773 N N . ILE A 1 100 ? 2.226 -20.507 4.307 1.00 98.25 100 ILE A N 1
ATOM 774 C CA . ILE A 1 100 ? 1.052 -20.998 5.035 1.00 98.25 100 ILE A CA 1
ATOM 775 C C . ILE A 1 100 ? -0.226 -20.453 4.375 1.00 98.25 100 ILE A C 1
ATOM 777 O O . ILE A 1 100 ? -1.255 -21.124 4.334 1.00 98.25 100 ILE A O 1
ATOM 781 N N . THR A 1 101 ? -0.151 -19.238 3.827 1.00 98.44 101 THR A N 1
ATOM 782 C CA . THR A 1 101 ? -1.230 -18.552 3.104 1.00 98.44 101 THR A CA 1
ATOM 783 C C . THR A 1 101 ? -0.660 -17.708 1.954 1.00 98.44 101 THR A C 1
ATOM 785 O O . THR A 1 101 ? 0.559 -17.611 1.776 1.00 98.44 101 THR A O 1
ATOM 788 N N . GLU A 1 102 ? -1.536 -17.098 1.157 1.00 98.56 102 GLU A N 1
ATOM 789 C CA . GLU A 1 102 ? -1.156 -16.193 0.067 1.00 98.56 102 GLU A CA 1
ATOM 790 C C . GLU A 1 102 ? -0.446 -14.922 0.562 1.00 98.56 102 GLU A C 1
ATOM 792 O O . GLU A 1 102 ? -0.572 -14.511 1.711 1.00 98.56 102 GLU A O 1
ATOM 797 N N . ALA A 1 103 ? 0.289 -14.258 -0.331 1.00 98.81 103 ALA A N 1
ATOM 798 C CA . ALA A 1 103 ? 0.758 -12.892 -0.103 1.00 98.81 103 ALA A CA 1
ATOM 799 C C . ALA A 1 103 ? 0.746 -12.100 -1.414 1.00 98.81 103 ALA A C 1
ATOM 801 O O . ALA A 1 103 ? -0.180 -11.326 -1.640 1.00 98.81 103 ALA A O 1
ATOM 802 N N . GLU A 1 104 ? 1.703 -12.337 -2.315 1.00 98.75 104 GLU A N 1
ATOM 803 C CA . GLU A 1 104 ? 1.805 -11.625 -3.597 1.00 98.75 104 GLU A CA 1
ATOM 804 C C . GLU A 1 104 ? 0.519 -11.691 -4.430 1.00 98.75 104 GLU A C 1
ATOM 806 O O . GLU A 1 104 ? 0.070 -10.673 -4.955 1.00 98.75 104 GLU A O 1
ATOM 811 N N . ARG A 1 105 ? -0.093 -12.875 -4.534 1.00 98.50 105 ARG A N 1
ATOM 812 C CA . ARG A 1 105 ? -1.313 -13.069 -5.331 1.00 98.50 105 ARG A CA 1
ATOM 813 C C . ARG A 1 105 ? -2.562 -12.482 -4.671 1.00 98.50 105 ARG A C 1
ATOM 815 O O . ARG A 1 105 ? -3.519 -12.178 -5.371 1.00 98.50 105 ARG A O 1
ATOM 822 N N . GLY A 1 106 ? -2.551 -12.321 -3.345 1.00 97.94 106 GLY A N 1
ATOM 823 C CA . GLY A 1 106 ? -3.699 -11.848 -2.564 1.00 97.94 106 GLY A CA 1
ATOM 824 C C . GLY A 1 106 ? -3.681 -10.350 -2.250 1.00 97.94 106 GLY A C 1
ATOM 825 O O . GLY A 1 106 ? -4.741 -9.738 -2.119 1.00 97.94 106 GLY A O 1
ATOM 826 N N . ILE A 1 107 ? -2.498 -9.732 -2.145 1.00 98.56 107 ILE A N 1
ATOM 827 C CA . ILE A 1 107 ? -2.379 -8.326 -1.741 1.00 98.56 107 ILE A CA 1
ATOM 828 C C . ILE A 1 107 ? -3.125 -7.342 -2.663 1.00 98.56 107 ILE A C 1
ATOM 830 O O . ILE A 1 107 ? -3.713 -6.415 -2.108 1.00 98.56 107 ILE A O 1
ATOM 834 N N . PRO A 1 108 ? -3.223 -7.509 -4.005 1.00 98.06 108 PRO A N 1
ATOM 835 C CA . PRO A 1 108 ? -3.944 -6.542 -4.836 1.00 98.06 108 PRO A CA 1
ATOM 836 C C . PRO A 1 108 ? -5.416 -6.384 -4.436 1.00 98.06 108 PRO A C 1
ATOM 838 O O . PRO A 1 108 ? -5.923 -5.265 -4.385 1.00 98.06 108 PRO A O 1
ATOM 841 N N . ASP A 1 109 ? -6.096 -7.481 -4.096 1.00 98.31 109 ASP A N 1
ATOM 842 C CA . ASP A 1 109 ? -7.499 -7.430 -3.677 1.00 98.31 109 ASP A CA 1
ATOM 843 C C . ASP A 1 109 ? -7.650 -6.957 -2.228 1.00 98.31 109 ASP A C 1
ATOM 845 O O . ASP A 1 109 ? -8.593 -6.230 -1.916 1.00 98.31 109 ASP A O 1
ATOM 849 N N . ILE A 1 110 ? -6.689 -7.271 -1.353 1.00 98.62 110 ILE A N 1
ATOM 850 C CA . ILE A 1 110 ? -6.640 -6.713 0.008 1.00 98.62 110 ILE A CA 1
ATOM 851 C C . ILE A 1 110 ? -6.516 -5.182 -0.041 1.00 98.62 110 ILE A C 1
ATOM 853 O O . ILE A 1 110 ? -7.240 -4.493 0.674 1.00 98.62 110 ILE A O 1
ATOM 857 N N . LEU A 1 111 ? -5.651 -4.629 -0.899 1.00 98.75 111 LEU A N 1
ATOM 858 C CA . LEU A 1 111 ? -5.485 -3.175 -1.026 1.00 98.75 111 LEU A CA 1
ATOM 859 C C . LEU A 1 111 ? -6.756 -2.494 -1.546 1.00 98.75 111 LEU A C 1
ATOM 861 O O . LEU A 1 111 ? -7.139 -1.456 -1.010 1.00 98.75 111 LEU A O 1
ATOM 865 N N . LYS A 1 112 ? -7.457 -3.097 -2.518 1.00 98.50 112 LYS A N 1
ATOM 866 C CA . LYS A 1 112 ? -8.770 -2.601 -2.973 1.00 98.50 112 LYS A CA 1
ATOM 867 C C . LYS A 1 112 ? -9.782 -2.565 -1.830 1.00 98.50 112 LYS A C 1
ATOM 869 O O . LYS A 1 112 ? -10.453 -1.556 -1.649 1.00 98.50 112 LYS A O 1
ATOM 874 N N . ARG A 1 113 ? -9.854 -3.626 -1.020 1.00 98.50 113 ARG A N 1
ATOM 875 C CA . ARG A 1 113 ? -10.748 -3.693 0.150 1.00 98.50 113 ARG A CA 1
ATOM 876 C C . ARG A 1 113 ? -10.403 -2.625 1.189 1.00 98.50 113 ARG A C 1
ATOM 878 O O . ARG A 1 113 ? -11.300 -1.967 1.707 1.00 98.50 113 ARG A O 1
ATOM 885 N N . ILE A 1 114 ? -9.112 -2.381 1.439 1.00 98.69 114 ILE A N 1
ATOM 886 C CA . ILE A 1 114 ? -8.653 -1.276 2.298 1.00 98.69 114 ILE A CA 1
ATOM 887 C C . ILE A 1 114 ? -9.079 0.080 1.727 1.00 98.69 114 ILE A C 1
ATOM 889 O O . ILE A 1 114 ? -9.597 0.910 2.475 1.00 98.69 114 ILE A O 1
ATOM 893 N N . ARG A 1 115 ? -8.937 0.303 0.416 1.00 98.31 115 ARG A N 1
ATOM 894 C CA . ARG A 1 115 ? -9.414 1.530 -0.238 1.00 98.31 115 ARG A CA 1
ATOM 895 C C . ARG A 1 115 ? -10.929 1.706 -0.086 1.00 98.31 115 ARG A C 1
ATOM 897 O O . ARG A 1 115 ? -11.364 2.786 0.305 1.00 98.31 115 ARG A O 1
ATOM 904 N N . THR A 1 116 ? -11.719 0.654 -0.290 1.00 98.06 116 THR A N 1
ATOM 905 C CA . THR A 1 116 ? -13.175 0.685 -0.067 1.00 98.06 116 THR A CA 1
ATOM 906 C C . THR A 1 116 ? -13.523 1.017 1.386 1.00 98.06 116 THR A C 1
ATOM 908 O O . THR A 1 116 ? -14.404 1.839 1.633 1.00 98.06 116 THR A O 1
ATOM 911 N N . MET A 1 117 ? -12.804 0.453 2.364 1.00 97.75 117 MET A N 1
ATOM 912 C CA . MET A 1 117 ? -12.974 0.825 3.773 1.00 97.75 117 MET A CA 1
ATOM 913 C C . MET A 1 117 ? -12.634 2.297 4.020 1.00 97.75 117 MET A C 1
ATOM 915 O O . MET A 1 117 ? -13.374 2.975 4.729 1.00 97.75 117 MET A O 1
ATOM 919 N N . PHE A 1 118 ? -11.556 2.817 3.421 1.00 97.94 118 PHE A N 1
ATOM 920 C CA . PHE A 1 118 ? -11.180 4.230 3.538 1.00 97.94 118 PHE A CA 1
ATOM 921 C C . PHE A 1 118 ? -12.297 5.140 3.029 1.00 97.94 118 PHE A C 1
ATOM 923 O O . PHE A 1 118 ? -12.676 6.084 3.721 1.00 97.94 118 PHE A O 1
ATOM 930 N N . GLU A 1 119 ? -12.853 4.837 1.860 1.00 96.38 119 GLU A N 1
ATOM 931 C CA . GLU A 1 119 ? -13.979 5.576 1.287 1.00 96.38 119 GLU A CA 1
ATOM 932 C C . GLU A 1 119 ? -15.208 5.514 2.200 1.00 96.38 119 GLU A C 1
ATOM 934 O O . GLU A 1 119 ? -15.778 6.555 2.532 1.00 96.38 119 GLU A O 1
ATOM 939 N N . LYS A 1 120 ? -15.553 4.320 2.697 1.00 94.81 120 LYS A N 1
ATOM 940 C CA . LYS A 1 120 ? -16.695 4.098 3.595 1.00 94.81 120 LYS A CA 1
ATOM 941 C C . LYS A 1 120 ? -16.598 4.903 4.894 1.00 94.81 120 LYS A C 1
ATOM 943 O O . LYS A 1 120 ? -17.593 5.474 5.335 1.00 94.81 120 LYS A O 1
ATOM 948 N N . VAL A 1 121 ? -15.412 5.003 5.503 1.00 95.38 121 VAL A N 1
ATOM 949 C CA . VAL A 1 121 ? -15.211 5.788 6.741 1.00 95.38 121 VAL A CA 1
ATOM 950 C C . VAL A 1 121 ? -14.966 7.287 6.478 1.00 95.38 121 VAL A C 1
ATOM 952 O O . VAL A 1 121 ? -14.893 8.104 7.410 1.00 95.38 121 VAL A O 1
ATOM 955 N N . GLY A 1 122 ? -14.859 7.682 5.206 1.00 94.69 122 GLY A N 1
ATOM 956 C CA . GLY A 1 122 ? -14.644 9.060 4.770 1.00 94.69 122 GLY A CA 1
ATOM 957 C C . GLY A 1 122 ? -13.199 9.548 4.919 1.00 94.69 122 GLY A C 1
ATOM 958 O O . GLY A 1 122 ? -12.977 10.730 5.196 1.00 94.69 122 GLY A O 1
ATOM 959 N N . LEU A 1 123 ? -12.215 8.655 4.789 1.00 95.75 123 LEU A N 1
ATOM 960 C CA . LEU A 1 123 ? -10.812 9.019 4.583 1.00 95.75 123 LEU A CA 1
ATOM 961 C C . LEU A 1 123 ? -10.613 9.511 3.145 1.00 95.75 123 LEU A C 1
ATOM 963 O O . LEU A 1 123 ? -11.196 8.993 2.195 1.00 95.75 123 LEU A O 1
ATOM 967 N N . LYS A 1 124 ? -9.772 10.534 2.973 1.00 94.75 124 LYS A N 1
ATOM 968 C CA . LYS A 1 124 ? -9.487 11.100 1.648 1.00 94.75 124 LYS A CA 1
ATOM 969 C C . LYS A 1 124 ? -8.664 10.119 0.811 1.00 94.75 124 LYS A C 1
ATOM 971 O O . LYS A 1 124 ? -7.858 9.361 1.345 1.00 94.75 124 LYS A O 1
ATOM 976 N N . TYR A 1 125 ? -8.786 10.202 -0.514 1.00 92.69 125 TYR A N 1
ATOM 977 C CA . TYR A 1 125 ? -8.043 9.335 -1.438 1.00 92.69 125 TYR A CA 1
ATOM 978 C C . TYR A 1 125 ? -6.514 9.412 -1.259 1.00 92.69 125 TYR A C 1
ATOM 980 O O . TYR A 1 125 ? -5.817 8.411 -1.379 1.00 92.69 125 TYR A O 1
ATOM 988 N N . ASN A 1 126 ? -5.984 10.590 -0.910 1.00 92.94 126 ASN A N 1
ATOM 989 C CA . ASN A 1 126 ? -4.551 10.793 -0.679 1.00 92.94 126 ASN A CA 1
ATOM 990 C C . ASN A 1 126 ? -4.042 10.267 0.678 1.00 92.94 126 ASN A C 1
ATOM 992 O O . ASN A 1 126 ? -2.835 10.293 0.920 1.00 92.94 126 ASN A O 1
ATOM 996 N N . GLU A 1 127 ? -4.931 9.815 1.564 1.00 95.06 127 GLU A N 1
ATOM 997 C CA . GLU A 1 127 ? -4.545 9.126 2.793 1.00 95.06 127 GLU A CA 1
ATOM 998 C C . GLU A 1 127 ? -4.075 7.707 2.462 1.00 95.06 127 GLU A C 1
ATOM 1000 O O . GLU A 1 127 ? -4.615 7.032 1.580 1.00 95.06 127 GLU A O 1
ATOM 1005 N N . SER A 1 128 ? -3.048 7.263 3.183 1.00 97.19 128 SER A N 1
ATOM 1006 C CA . SER A 1 128 ? -2.410 5.964 2.985 1.00 97.19 128 SER A CA 1
ATOM 1007 C C . SER A 1 128 ? -1.778 5.468 4.276 1.00 97.19 128 SER A C 1
ATOM 1009 O O . SER A 1 128 ? -1.399 6.268 5.143 1.00 97.19 128 SER A O 1
ATOM 1011 N N . VAL A 1 129 ? -1.635 4.148 4.341 1.00 98.25 129 VAL A N 1
ATOM 1012 C CA . VAL A 1 129 ? -0.949 3.397 5.387 1.00 98.25 129 VAL A CA 1
ATOM 1013 C C . VAL A 1 129 ? 0.042 2.438 4.737 1.00 98.25 129 VAL A C 1
ATOM 1015 O O . VAL A 1 129 ? -0.235 1.875 3.679 1.00 98.25 129 VAL A O 1
ATOM 1018 N N . VAL A 1 130 ? 1.204 2.244 5.360 1.00 98.69 130 VAL A N 1
ATOM 1019 C CA . VAL A 1 130 ? 2.183 1.258 4.875 1.00 98.69 130 VAL A CA 1
ATOM 1020 C C . VAL A 1 130 ? 1.660 -0.151 5.159 1.00 98.69 130 VAL A C 1
ATOM 1022 O O . VAL A 1 130 ? 1.685 -0.586 6.312 1.00 98.69 130 VAL A O 1
ATOM 1025 N N . VAL A 1 131 ? 1.214 -0.858 4.115 1.00 98.88 131 VAL A N 1
ATOM 1026 C CA . VAL A 1 131 ? 0.692 -2.235 4.194 1.00 98.88 131 VAL A CA 1
ATOM 1027 C C . VAL A 1 131 ? 1.757 -3.239 3.774 1.00 98.88 131 VAL A C 1
ATOM 1029 O O . VAL A 1 131 ? 2.358 -3.103 2.713 1.00 98.88 131 VAL A O 1
ATOM 1032 N N . ARG A 1 132 ? 2.003 -4.285 4.560 1.00 98.88 132 ARG A N 1
ATOM 1033 C CA . ARG A 1 132 ? 2.944 -5.346 4.162 1.00 98.88 132 ARG A CA 1
ATOM 1034 C C . ARG A 1 132 ? 2.382 -6.719 4.477 1.00 98.88 132 ARG A C 1
ATOM 1036 O O . ARG A 1 132 ? 1.891 -6.935 5.579 1.00 98.88 132 ARG A O 1
ATOM 1043 N N . VAL A 1 133 ? 2.488 -7.640 3.523 1.00 98.88 133 VAL A N 1
ATOM 1044 C CA . VAL A 1 133 ? 1.890 -8.978 3.624 1.00 98.88 133 VAL A CA 1
ATOM 1045 C C . VAL A 1 133 ? 2.956 -10.059 3.465 1.00 98.88 133 VAL A C 1
ATOM 1047 O O . VAL A 1 133 ? 3.747 -10.038 2.520 1.00 98.88 133 VAL A O 1
ATOM 1050 N N . THR A 1 134 ? 2.989 -11.033 4.370 1.00 98.88 134 THR A N 1
ATOM 1051 C CA . THR A 1 134 ? 3.818 -12.235 4.220 1.00 98.88 134 THR A CA 1
ATOM 1052 C C . THR A 1 134 ? 3.000 -13.496 4.412 1.00 98.88 134 THR A C 1
ATOM 1054 O O . THR A 1 134 ? 2.152 -13.558 5.290 1.00 98.88 134 THR A O 1
ATOM 1057 N N . GLY 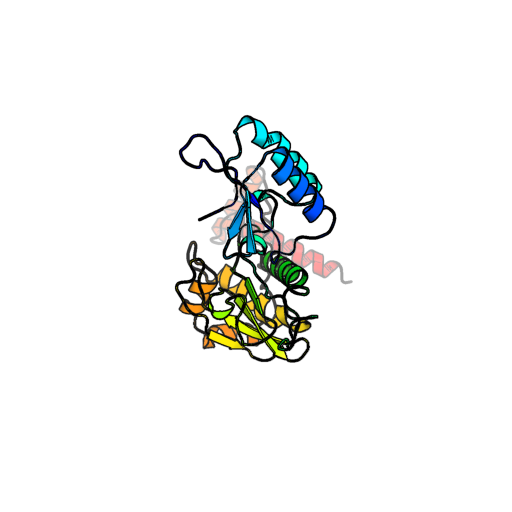A 1 135 ? 3.294 -14.533 3.627 1.00 98.75 135 GLY A N 1
ATOM 1058 C CA . GLY A 1 135 ? 2.561 -15.802 3.690 1.00 98.75 135 GLY A CA 1
ATOM 1059 C C . GLY A 1 135 ? 2.896 -16.681 4.901 1.00 98.75 135 GLY A C 1
ATOM 1060 O O . GLY A 1 135 ? 2.279 -17.728 5.064 1.00 98.75 135 GLY A O 1
ATOM 1061 N N . CYS A 1 136 ? 3.887 -16.302 5.714 1.00 98.75 136 CYS A N 1
ATOM 1062 C CA . CYS A 1 136 ? 4.329 -17.001 6.926 1.00 98.75 136 CYS A CA 1
ATOM 1063 C C . CYS A 1 136 ? 5.110 -16.030 7.853 1.00 98.75 136 CYS A C 1
ATOM 1065 O O . CYS A 1 136 ? 5.428 -14.910 7.413 1.00 98.75 136 CYS A O 1
ATOM 1067 N N . PRO A 1 137 ? 5.465 -16.416 9.099 1.00 98.75 137 PRO A N 1
ATOM 1068 C CA . PRO A 1 137 ? 6.113 -15.526 10.072 1.00 98.75 137 PRO A CA 1
ATOM 1069 C C . PRO A 1 137 ? 7.603 -15.234 9.816 1.00 98.75 137 PRO A C 1
ATOM 1071 O O . PRO A 1 137 ? 8.215 -14.464 10.553 1.00 98.75 137 PRO A O 1
ATOM 1074 N N . ASN A 1 138 ? 8.205 -15.745 8.738 1.00 98.75 138 ASN A N 1
ATOM 1075 C CA . ASN A 1 138 ? 9.605 -15.434 8.403 1.00 98.75 138 ASN A CA 1
ATOM 1076 C C . ASN A 1 138 ? 9.837 -13.956 8.039 1.00 98.75 138 ASN A C 1
ATOM 1078 O O . ASN A 1 138 ? 10.967 -13.477 8.061 1.00 98.75 138 ASN A O 1
ATOM 1082 N N . GLY A 1 139 ? 8.782 -13.220 7.670 1.00 98.19 139 GLY A N 1
ATOM 1083 C CA . GLY A 1 139 ? 8.861 -11.765 7.545 1.00 98.19 139 GLY A CA 1
ATOM 1084 C C . GLY A 1 139 ? 9.605 -11.235 6.310 1.00 98.19 139 GLY A C 1
ATOM 1085 O O . GLY A 1 139 ? 10.106 -10.115 6.350 1.00 98.19 139 GLY A O 1
ATOM 1086 N N . CYS A 1 140 ? 9.655 -11.969 5.190 1.00 98.75 140 CYS A N 1
ATOM 1087 C CA . CYS A 1 140 ? 10.419 -11.574 3.989 1.00 98.75 140 CYS A CA 1
ATOM 1088 C C . CYS A 1 140 ? 10.038 -10.192 3.411 1.00 98.75 140 CYS A C 1
ATOM 1090 O O . CYS A 1 140 ? 10.901 -9.468 2.917 1.00 98.75 140 CYS A O 1
ATOM 1092 N N . ALA A 1 141 ? 8.762 -9.794 3.493 1.00 98.56 141 ALA A N 1
ATOM 1093 C CA . ALA A 1 141 ? 8.304 -8.463 3.070 1.00 98.56 141 ALA A CA 1
ATOM 1094 C C . ALA A 1 141 ? 8.468 -7.391 4.160 1.00 98.56 141 ALA A C 1
ATOM 1096 O O . ALA A 1 141 ? 8.002 -6.270 3.991 1.00 98.56 141 ALA A O 1
ATOM 1097 N N . ARG A 1 142 ? 9.132 -7.720 5.276 1.00 98.75 142 ARG A N 1
ATOM 1098 C CA . ARG A 1 142 ? 9.350 -6.861 6.450 1.00 98.75 142 ARG A CA 1
ATOM 1099 C C . ARG A 1 142 ? 8.036 -6.344 7.075 1.00 98.75 142 ARG A C 1
ATOM 1101 O O . ARG A 1 142 ? 7.919 -5.129 7.284 1.00 98.75 142 ARG A O 1
ATOM 1108 N N . PRO A 1 143 ? 7.043 -7.217 7.354 1.00 98.81 143 PRO A N 1
ATOM 1109 C CA . PRO A 1 143 ? 5.717 -6.816 7.831 1.00 98.81 143 PRO A CA 1
ATOM 1110 C C . PRO A 1 143 ? 5.743 -6.220 9.240 1.00 98.81 143 PRO A C 1
ATOM 1112 O O . PRO A 1 143 ? 4.953 -5.335 9.540 1.00 98.81 143 PRO A O 1
ATOM 1115 N N . TYR A 1 144 ? 6.723 -6.603 10.060 1.00 98.75 144 TYR A N 1
ATOM 1116 C CA . TYR A 1 144 ? 6.904 -6.101 11.424 1.00 98.75 144 TYR A CA 1
ATOM 1117 C C . TYR A 1 144 ? 7.324 -4.625 11.495 1.00 98.75 144 TYR A C 1
ATOM 1119 O O . TYR A 1 144 ? 7.383 -4.063 12.575 1.00 98.75 144 TYR A O 1
ATOM 1127 N N . MET A 1 145 ? 7.604 -3.976 10.361 1.00 98.62 145 MET A N 1
ATOM 1128 C CA . MET A 1 145 ? 7.885 -2.532 10.286 1.00 98.62 145 MET A CA 1
ATOM 1129 C C . MET A 1 145 ? 6.725 -1.737 9.662 1.00 98.62 145 MET A C 1
ATOM 1131 O O . MET A 1 145 ? 6.868 -0.546 9.388 1.00 98.62 145 MET A O 1
ATOM 1135 N N . ALA A 1 146 ? 5.616 -2.402 9.330 1.00 98.69 146 ALA A N 1
ATOM 1136 C CA . ALA A 1 146 ? 4.472 -1.798 8.658 1.00 98.69 146 ALA A CA 1
ATOM 1137 C C . ALA A 1 146 ? 3.571 -1.042 9.641 1.00 98.69 146 ALA A C 1
ATOM 1139 O O . ALA A 1 146 ? 3.482 -1.402 10.813 1.00 98.69 146 ALA A O 1
ATOM 1140 N N . GLU A 1 147 ? 2.847 -0.035 9.146 1.00 98.81 147 GLU A N 1
ATOM 1141 C CA . GLU A 1 147 ? 1.725 0.527 9.913 1.00 98.81 147 GLU A CA 1
ATOM 1142 C C . GLU A 1 147 ? 0.605 -0.519 10.045 1.00 98.81 147 GLU A C 1
ATOM 1144 O O . GLU A 1 147 ? -0.029 -0.608 11.094 1.00 98.81 147 GLU A O 1
ATOM 1149 N N . LEU A 1 148 ? 0.419 -1.335 8.997 1.00 98.88 148 LEU A N 1
ATOM 1150 C CA . LEU A 1 148 ? -0.455 -2.504 8.966 1.00 98.88 148 LEU A CA 1
ATOM 1151 C C . LEU A 1 148 ? 0.285 -3.705 8.351 1.00 98.88 148 LEU A C 1
ATOM 1153 O O . LEU A 1 148 ? 0.512 -3.766 7.140 1.00 98.88 148 LEU A O 1
ATOM 1157 N N . GLY A 1 149 ? 0.671 -4.663 9.188 1.00 98.88 149 GLY A N 1
ATOM 1158 C CA . GLY A 1 149 ? 1.278 -5.926 8.775 1.00 98.88 149 GLY A CA 1
ATOM 1159 C C . GLY A 1 149 ? 0.260 -7.064 8.782 1.00 98.88 149 GLY A C 1
ATOM 1160 O O . GLY A 1 149 ? -0.501 -7.199 9.735 1.00 98.88 149 GLY A O 1
ATOM 1161 N N . LEU A 1 150 ? 0.264 -7.898 7.743 1.00 98.94 150 LEU A N 1
ATOM 1162 C CA . LEU A 1 150 ? -0.500 -9.146 7.685 1.00 98.94 150 LEU A CA 1
ATOM 1163 C C . LEU A 1 150 ? 0.479 -10.313 7.548 1.00 98.94 150 LEU A C 1
ATOM 1165 O O . LEU A 1 150 ? 1.208 -10.409 6.559 1.00 98.94 150 LEU A O 1
ATOM 1169 N N . VAL A 1 151 ? 0.518 -11.183 8.551 1.00 98.94 151 VAL A N 1
ATOM 1170 C CA . VAL A 1 151 ? 1.473 -12.290 8.649 1.00 98.94 151 VAL A CA 1
ATOM 1171 C C . VAL A 1 151 ? 0.711 -13.605 8.640 1.00 98.94 151 VAL A C 1
ATOM 1173 O O . VAL A 1 151 ? -0.104 -13.849 9.516 1.00 98.94 151 VAL A O 1
ATOM 1176 N N . GLY A 1 152 ? 0.946 -14.448 7.640 1.00 98.75 152 GLY A N 1
ATOM 1177 C CA . GLY A 1 152 ? 0.235 -15.712 7.484 1.00 98.75 152 GLY A CA 1
ATOM 1178 C C . GLY A 1 152 ? 0.430 -16.643 8.674 1.00 98.75 152 GLY A C 1
ATOM 1179 O O . GLY A 1 152 ? 1.567 -16.949 9.031 1.00 98.75 152 GLY A O 1
ATOM 1180 N N . ASP A 1 153 ? -0.678 -17.108 9.249 1.00 98.25 153 ASP A N 1
ATOM 1181 C CA . ASP A 1 153 ? -0.705 -17.942 10.459 1.00 98.25 153 ASP A CA 1
ATOM 1182 C C . ASP A 1 153 ? -1.662 -19.147 10.360 1.00 98.25 153 ASP A C 1
ATOM 1184 O O . ASP A 1 153 ? -1.860 -19.895 11.319 1.00 98.25 153 ASP A O 1
ATOM 1188 N N . GLY A 1 154 ? -2.248 -19.352 9.180 1.00 97.69 154 GLY A N 1
ATOM 1189 C CA . GLY A 1 154 ? -3.107 -20.480 8.852 1.00 97.69 154 GLY A CA 1
ATOM 1190 C C . GLY A 1 154 ? -3.716 -20.339 7.453 1.00 97.69 154 GLY A C 1
ATOM 1191 O O . GLY A 1 154 ? -3.598 -19.284 6.823 1.00 97.69 154 GLY A O 1
ATOM 1192 N N . PRO A 1 155 ? -4.394 -21.384 6.945 1.00 95.75 155 PRO A N 1
ATOM 1193 C CA . PRO A 1 155 ? -5.095 -21.303 5.671 1.00 95.75 155 PRO A CA 1
ATOM 1194 C C . PRO A 1 155 ? -6.138 -20.181 5.685 1.00 95.75 155 PRO A C 1
ATOM 1196 O O . PRO A 1 155 ? -7.042 -20.156 6.535 1.00 95.75 155 PRO A O 1
ATOM 1199 N N . ASN A 1 156 ? -6.011 -19.257 4.728 1.00 96.00 156 ASN A N 1
ATOM 1200 C CA . ASN A 1 156 ? -6.867 -18.078 4.593 1.00 96.00 156 ASN A CA 1
ATOM 1201 C C . ASN A 1 156 ? -7.002 -17.273 5.899 1.00 96.00 156 ASN A C 1
ATOM 1203 O O . ASN A 1 156 ? -8.081 -16.746 6.192 1.00 96.00 156 ASN A O 1
ATOM 1207 N N . SER A 1 157 ? -5.928 -17.179 6.688 1.00 98.56 157 SER A N 1
ATOM 1208 C CA . SER A 1 157 ? -5.854 -16.306 7.859 1.00 98.56 157 SER A CA 1
ATOM 1209 C C . SER A 1 157 ? -4.524 -15.573 7.962 1.00 98.56 157 SER A C 1
ATOM 1211 O O . SER A 1 157 ? -3.502 -16.022 7.438 1.00 98.56 157 SER A O 1
ATOM 1213 N N . TYR A 1 158 ? -4.569 -14.430 8.638 1.00 98.88 158 TYR A N 1
ATOM 1214 C CA . TYR A 1 158 ? -3.396 -13.653 8.999 1.00 98.88 158 TYR A CA 1
ATOM 1215 C C . TYR A 1 158 ? -3.448 -13.268 10.477 1.00 98.88 158 TYR A C 1
ATOM 1217 O O . TYR A 1 158 ? -4.498 -12.897 11.005 1.00 98.88 158 TYR A O 1
ATOM 1225 N N . GLN A 1 159 ? -2.276 -13.240 11.094 1.00 98.81 159 GLN A N 1
ATOM 1226 C CA . GLN A 1 159 ? -1.995 -12.432 12.263 1.00 98.81 159 GLN A CA 1
ATOM 1227 C C . GLN A 1 159 ? -1.833 -10.969 11.823 1.00 98.81 159 GLN A C 1
ATOM 1229 O O . GLN A 1 159 ? -1.070 -10.661 10.900 1.00 98.81 159 GLN A O 1
ATOM 1234 N N . ILE A 1 160 ? -2.553 -10.062 12.477 1.00 98.88 160 ILE A N 1
ATOM 1235 C CA . ILE A 1 160 ? -2.507 -8.622 12.225 1.00 98.88 160 ILE A CA 1
ATOM 1236 C C . ILE A 1 160 ? -1.475 -7.986 13.153 1.00 98.88 160 ILE A C 1
ATOM 1238 O O . ILE A 1 160 ? -1.529 -8.157 14.368 1.00 98.88 160 ILE A O 1
ATOM 1242 N N . TRP A 1 161 ? -0.572 -7.202 12.573 1.00 98.88 161 TRP A N 1
ATOM 1243 C CA . TRP A 1 161 ? 0.460 -6.441 13.271 1.00 98.88 161 TRP A CA 1
ATOM 1244 C C . TRP A 1 161 ? 0.240 -4.946 13.073 1.00 98.88 161 TRP A C 1
ATOM 1246 O O . TRP A 1 161 ? 0.032 -4.501 11.943 1.00 98.88 161 TRP A O 1
ATOM 1256 N N . LEU A 1 162 ? 0.321 -4.166 14.151 1.00 98.81 162 LEU A N 1
ATOM 1257 C CA . LEU A 1 162 ? 0.116 -2.714 14.125 1.00 98.81 162 LEU A CA 1
ATOM 1258 C C . LEU A 1 162 ? 1.227 -1.977 14.882 1.00 98.81 162 LEU A C 1
ATOM 1260 O O . LEU A 1 162 ? 1.840 -2.531 15.791 1.00 98.81 162 LEU A O 1
ATOM 1264 N N . GLY A 1 163 ? 1.450 -0.704 14.549 1.00 96.69 163 GLY A N 1
ATOM 1265 C CA . GLY A 1 163 ? 2.324 0.192 15.325 1.00 96.69 163 GLY A CA 1
ATOM 1266 C C . GLY A 1 163 ? 3.709 0.466 14.728 1.00 96.69 163 GLY A C 1
ATOM 1267 O O . GLY A 1 163 ? 4.464 1.254 15.295 1.00 96.69 163 GLY A O 1
ATOM 1268 N N . GLY A 1 164 ? 4.041 -0.102 13.563 1.00 98.19 164 GLY A N 1
ATOM 1269 C CA . GLY A 1 164 ? 5.136 0.433 12.747 1.00 98.19 164 GLY A CA 1
ATOM 1270 C C . GLY A 1 164 ? 4.769 1.813 12.195 1.00 98.19 164 GLY A C 1
ATOM 1271 O O . GLY A 1 164 ? 3.626 2.242 12.308 1.00 98.19 164 GLY A O 1
ATOM 1272 N N . ASN A 1 165 ? 5.714 2.538 11.599 1.00 94.88 165 ASN A N 1
ATOM 1273 C CA . ASN A 1 165 ? 5.501 3.923 11.160 1.00 94.88 165 ASN A CA 1
ATOM 1274 C C . ASN A 1 165 ? 5.979 4.176 9.715 1.00 94.88 165 ASN A C 1
ATOM 1276 O O . ASN A 1 165 ? 6.643 3.348 9.083 1.00 94.88 165 ASN A O 1
ATOM 1280 N N . LYS A 1 166 ? 5.635 5.348 9.162 1.00 94.25 166 LYS A N 1
ATOM 1281 C CA . LYS A 1 166 ? 5.895 5.705 7.750 1.00 94.25 166 LYS A CA 1
ATOM 1282 C C . LYS A 1 166 ? 7.373 5.771 7.361 1.00 94.25 166 LYS A C 1
ATOM 1284 O O . LYS A 1 166 ? 7.678 5.605 6.183 1.00 94.25 166 LYS A O 1
ATOM 1289 N N . ASN A 1 167 ? 8.272 6.007 8.310 1.00 95.25 167 ASN A N 1
ATOM 1290 C CA . ASN A 1 167 ? 9.725 6.020 8.115 1.00 95.25 167 ASN A CA 1
ATOM 1291 C C . ASN A 1 167 ? 10.411 4.723 8.586 1.00 95.25 167 ASN A C 1
ATOM 1293 O O . ASN A 1 167 ? 11.632 4.641 8.513 1.00 95.25 167 ASN A O 1
ATOM 1297 N N . GLN A 1 168 ? 9.644 3.719 9.029 1.00 96.94 168 GLN A N 1
ATOM 1298 C CA . GLN A 1 168 ? 10.122 2.403 9.465 1.00 96.94 168 GLN A CA 1
ATOM 1299 C C . GLN A 1 168 ? 11.178 2.467 10.583 1.00 96.94 168 GLN A C 1
ATOM 1301 O O . GLN A 1 168 ? 12.167 1.742 10.548 1.00 96.94 168 GLN A O 1
ATOM 1306 N N . THR A 1 169 ? 10.960 3.317 11.587 1.00 97.69 169 THR A N 1
ATOM 1307 C CA . THR A 1 169 ? 11.803 3.413 12.794 1.00 97.69 169 THR A CA 1
ATOM 1308 C C . THR A 1 169 ? 11.163 2.788 14.035 1.00 97.69 169 THR A C 1
ATOM 1310 O O . THR A 1 169 ? 11.781 2.778 15.094 1.00 97.69 169 THR A O 1
ATOM 1313 N N . SER A 1 170 ? 9.936 2.277 13.919 1.00 97.50 170 SER A N 1
ATOM 1314 C CA . SER A 1 170 ? 9.204 1.605 15.000 1.00 97.50 170 SER A CA 1
ATOM 1315 C C . SER A 1 170 ? 8.839 0.181 14.591 1.00 97.50 170 SER A C 1
ATOM 1317 O O . SER A 1 170 ? 8.460 -0.055 13.440 1.00 97.50 170 SER A O 1
ATOM 1319 N N . LEU A 1 171 ? 8.955 -0.751 15.539 1.00 98.44 171 LEU A N 1
ATOM 1320 C CA . LEU A 1 171 ? 8.547 -2.143 15.374 1.00 98.44 171 LEU A CA 1
ATOM 1321 C C . LEU A 1 171 ? 7.057 -2.276 15.714 1.00 98.44 171 LEU A C 1
ATOM 1323 O O . LEU A 1 171 ? 6.617 -1.843 16.777 1.00 98.44 171 LEU A O 1
ATOM 1327 N N . ALA A 1 172 ? 6.292 -2.875 14.809 1.00 98.62 172 ALA A N 1
ATOM 1328 C CA . ALA A 1 172 ? 4.913 -3.266 15.040 1.00 98.62 172 ALA A CA 1
ATOM 1329 C C . ALA A 1 172 ? 4.834 -4.392 16.081 1.00 98.62 172 ALA A C 1
ATOM 1331 O O . ALA A 1 172 ? 5.780 -5.156 16.273 1.00 98.62 172 ALA A O 1
ATOM 1332 N N . GLN A 1 173 ? 3.675 -4.534 16.711 1.00 98.62 173 GLN A N 1
ATOM 1333 C CA . GLN A 1 173 ? 3.376 -5.601 17.664 1.00 98.62 173 GLN A CA 1
ATOM 1334 C C . GLN A 1 173 ? 2.162 -6.405 17.193 1.00 98.62 173 GLN A C 1
ATOM 1336 O O . GLN A 1 173 ? 1.314 -5.882 16.461 1.00 98.62 173 GLN A O 1
ATOM 1341 N N . SER A 1 174 ? 2.082 -7.675 17.604 1.00 98.50 174 SER A N 1
ATOM 1342 C CA . SER A 1 174 ? 0.940 -8.533 17.278 1.00 98.50 174 SER A CA 1
ATOM 1343 C C . SER A 1 174 ? -0.326 -8.014 17.957 1.00 98.50 174 SER A C 1
ATOM 1345 O O . SER A 1 174 ? -0.375 -7.864 19.178 1.00 98.50 174 SER A O 1
ATOM 1347 N N . PHE A 1 175 ? -1.341 -7.718 17.152 1.00 98.69 175 PHE A N 1
ATOM 1348 C CA . PHE A 1 175 ? -2.601 -7.139 17.598 1.00 98.69 175 PHE A CA 1
ATOM 1349 C C . PHE A 1 175 ? -3.703 -8.196 17.734 1.00 98.69 175 PHE A C 1
ATOM 1351 O O . PHE A 1 175 ? -4.358 -8.267 18.777 1.00 98.69 175 PHE A O 1
ATOM 1358 N N . MET A 1 176 ? -3.899 -9.012 16.692 1.00 98.44 176 MET A N 1
ATOM 1359 C CA . MET A 1 176 ? -4.910 -10.072 16.634 1.00 98.44 176 MET A CA 1
ATOM 1360 C C . MET A 1 176 ? -4.400 -11.261 15.823 1.00 98.44 176 MET A C 1
ATOM 1362 O O . MET A 1 176 ? -3.824 -11.078 14.752 1.00 98.44 176 MET A O 1
ATOM 1366 N N . ASP A 1 177 ? -4.684 -12.466 16.303 1.00 98.50 177 ASP A N 1
ATOM 1367 C CA . ASP A 1 177 ? -4.288 -13.718 15.661 1.00 98.50 177 ASP A CA 1
ATOM 1368 C C . ASP A 1 177 ? -5.452 -14.323 14.865 1.00 98.50 177 ASP A C 1
ATOM 1370 O O . ASP A 1 177 ? -6.625 -14.114 15.180 1.00 98.50 177 ASP A O 1
ATOM 1374 N N . LYS A 1 178 ? -5.122 -15.127 13.854 1.00 98.12 178 LYS A N 1
ATOM 1375 C CA . LYS A 1 178 ? -6.022 -15.988 13.075 1.00 98.12 178 LYS A CA 1
ATOM 1376 C C . LYS A 1 178 ? -7.209 -15.271 12.437 1.00 98.12 178 LYS A C 1
ATOM 1378 O O . LYS A 1 178 ? -8.250 -15.890 12.198 1.00 98.12 178 LYS A O 1
ATOM 1383 N N . VAL A 1 179 ? -7.053 -13.994 12.089 1.00 98.62 179 VAL A N 1
ATOM 1384 C CA . VAL A 1 179 ? -8.109 -13.228 11.420 1.00 98.62 179 VAL A CA 1
ATOM 1385 C C . VAL A 1 179 ? -8.301 -13.785 10.016 1.00 98.62 179 VAL A C 1
ATOM 1387 O O . VAL A 1 179 ? -7.374 -13.792 9.200 1.00 98.62 179 VAL A O 1
ATOM 1390 N N . LYS A 1 180 ? -9.504 -14.289 9.724 1.00 98.50 180 LYS A N 1
ATOM 1391 C CA . LYS A 1 180 ? -9.819 -14.837 8.405 1.00 98.50 180 LYS A CA 1
ATOM 1392 C C . LYS A 1 180 ? -9.801 -13.742 7.354 1.00 98.50 180 LYS A C 1
ATOM 1394 O O . LYS A 1 180 ? -10.211 -12.612 7.599 1.00 98.50 180 LYS A O 1
ATOM 1399 N N . VAL A 1 181 ? -9.378 -14.099 6.141 1.00 97.88 181 VAL A N 1
ATOM 1400 C CA . VAL A 1 181 ? -9.307 -13.159 5.013 1.00 97.88 181 VAL A CA 1
ATOM 1401 C C . VAL A 1 181 ? -10.639 -12.444 4.792 1.00 97.88 181 VAL A C 1
ATOM 1403 O O . VAL A 1 181 ? -10.615 -11.264 4.472 1.00 97.88 181 VAL A O 1
ATOM 1406 N N . HIS A 1 182 ? -11.782 -13.110 4.972 1.00 97.31 182 HIS A N 1
ATOM 1407 C CA . HIS A 1 182 ? -13.116 -12.515 4.803 1.00 97.31 182 HIS A CA 1
ATOM 1408 C C . HIS A 1 182 ? -13.589 -11.669 5.999 1.00 97.31 182 HIS A C 1
ATOM 1410 O O . HIS A 1 182 ? -14.578 -10.960 5.877 1.00 97.31 182 HIS A O 1
ATOM 1416 N N . ASP A 1 183 ? -12.886 -11.728 7.132 1.00 98.00 183 ASP A N 1
ATOM 1417 C CA . ASP A 1 183 ? -13.200 -10.974 8.349 1.00 98.00 183 ASP A CA 1
ATOM 1418 C C . ASP A 1 183 ? -12.307 -9.736 8.527 1.00 98.00 183 ASP A C 1
ATOM 1420 O O . ASP A 1 183 ? -12.437 -9.023 9.521 1.00 98.00 183 ASP A O 1
ATOM 1424 N N . LEU A 1 184 ? -11.404 -9.447 7.579 1.00 98.25 184 LEU A N 1
ATOM 1425 C CA . LEU A 1 184 ? -10.480 -8.312 7.683 1.00 98.25 184 LEU A CA 1
ATOM 1426 C C . LEU A 1 184 ? -11.212 -6.979 7.906 1.00 98.25 184 LEU A C 1
ATOM 1428 O O . LEU A 1 184 ? -10.751 -6.173 8.707 1.00 98.25 184 LEU A O 1
ATOM 1432 N N . GLU A 1 185 ? -12.356 -6.744 7.262 1.00 97.88 185 GLU A N 1
ATOM 1433 C CA . GLU A 1 185 ? -13.139 -5.513 7.427 1.00 97.88 185 GLU A CA 1
ATOM 1434 C C . GLU A 1 185 ? -13.681 -5.356 8.845 1.00 97.88 185 GLU A C 1
ATOM 1436 O O . GLU A 1 185 ? -13.697 -4.241 9.362 1.00 97.88 185 GLU A O 1
ATOM 1441 N N . LYS A 1 186 ? -14.058 -6.460 9.506 1.00 97.62 186 LYS A N 1
ATOM 1442 C CA . LYS A 1 186 ? -14.556 -6.432 10.890 1.00 97.62 186 LYS A CA 1
ATOM 1443 C C . LYS A 1 186 ? -13.506 -5.882 11.854 1.00 97.62 186 LYS A C 1
ATOM 1445 O O . LYS A 1 186 ? -13.860 -5.288 12.864 1.00 97.62 186 LYS A O 1
ATOM 1450 N N . VAL A 1 187 ? -12.223 -6.052 11.525 1.00 98.31 187 VAL A N 1
ATOM 1451 C CA . VAL A 1 187 ? -11.106 -5.535 12.322 1.00 98.31 187 VAL A CA 1
ATOM 1452 C C . VAL A 1 187 ? -10.642 -4.169 11.827 1.00 98.31 187 VAL A C 1
ATOM 1454 O O . VAL A 1 187 ? -10.432 -3.258 12.618 1.00 98.31 187 VAL A O 1
ATOM 1457 N N . LEU A 1 188 ? -10.441 -4.002 10.522 1.00 98.56 188 LEU A N 1
ATOM 1458 C CA . LEU A 1 188 ? -9.764 -2.824 9.983 1.00 98.56 188 LEU A CA 1
ATOM 1459 C C . LEU A 1 188 ? -10.684 -1.602 9.863 1.00 98.56 188 LEU A C 1
ATOM 1461 O O . LEU A 1 188 ? -10.230 -0.479 10.082 1.00 98.56 188 LEU A O 1
ATOM 1465 N N . GLU A 1 189 ? -11.970 -1.795 9.563 1.00 98.25 189 GLU A N 1
ATOM 1466 C CA . GLU A 1 189 ? -12.934 -0.699 9.428 1.00 98.25 189 GLU A CA 1
ATOM 1467 C C . GLU A 1 189 ? -13.074 0.145 10.711 1.00 98.25 189 GLU A C 1
ATOM 1469 O O . GLU A 1 189 ? -12.890 1.366 10.613 1.00 98.25 189 GLU A O 1
ATOM 1474 N N . PRO A 1 190 ? -13.297 -0.439 11.914 1.00 98.12 190 PRO A N 1
ATOM 1475 C CA . PRO A 1 190 ? -13.308 0.341 13.153 1.00 98.12 190 PRO A CA 1
ATOM 1476 C C . PRO A 1 190 ? -11.998 1.098 13.366 1.00 98.12 190 PRO A C 1
ATOM 1478 O O . PRO A 1 190 ? -12.010 2.288 13.689 1.00 98.12 190 PRO A O 1
ATOM 1481 N N . LEU A 1 191 ? -10.850 0.453 13.139 1.00 98.50 191 LEU A N 1
ATOM 1482 C CA . LEU A 1 191 ? -9.542 1.079 13.347 1.00 98.50 191 LEU A CA 1
ATOM 1483 C C . LEU A 1 191 ? -9.351 2.309 12.451 1.00 98.50 191 LEU A C 1
ATOM 1485 O O . LEU A 1 191 ? -8.915 3.358 12.932 1.00 98.50 191 LEU A O 1
ATOM 1489 N N . PHE A 1 192 ? -9.721 2.220 11.172 1.00 98.50 192 PHE A N 1
ATOM 1490 C CA . PHE A 1 192 ? -9.640 3.351 10.247 1.00 98.50 192 PHE A CA 1
ATOM 1491 C C . PHE A 1 192 ? -10.657 4.447 10.569 1.00 98.50 192 PHE A C 1
ATOM 1493 O O . PHE A 1 192 ? -10.324 5.633 10.480 1.00 98.50 192 PHE A O 1
ATOM 1500 N N . TYR A 1 193 ? -11.866 4.079 10.997 1.00 97.69 193 TYR A N 1
ATOM 1501 C CA . TYR A 1 193 ? -12.871 5.038 11.445 1.00 97.69 193 TYR A CA 1
ATOM 1502 C C . TYR A 1 193 ? -12.375 5.848 12.647 1.00 97.69 193 TYR A C 1
ATOM 1504 O O . TYR A 1 193 ? -12.383 7.083 12.621 1.00 97.69 193 TYR A O 1
ATOM 1512 N N . TYR A 1 194 ? -11.878 5.176 13.688 1.00 97.62 194 TYR A N 1
ATOM 1513 C CA . TYR A 1 194 ? -11.363 5.857 14.872 1.00 97.62 194 TYR A CA 1
ATOM 1514 C C . TYR A 1 194 ? -10.057 6.598 14.602 1.00 97.62 194 TYR A C 1
ATOM 1516 O O . TYR A 1 194 ? -9.860 7.659 15.193 1.00 97.62 194 TYR A O 1
ATOM 1524 N N . TRP A 1 195 ? -9.210 6.125 13.683 1.00 98.25 195 TRP A N 1
ATOM 1525 C CA . TRP A 1 195 ? -8.069 6.906 13.210 1.00 98.25 195 TRP A CA 1
ATOM 1526 C C . TRP A 1 195 ? -8.542 8.224 12.599 1.00 98.25 195 TRP A C 1
ATOM 1528 O O . TRP A 1 195 ? -8.122 9.289 13.036 1.00 98.25 195 TRP A O 1
ATOM 1538 N N . LYS A 1 196 ? -9.495 8.195 11.665 1.00 96.31 196 LYS A N 1
ATOM 1539 C CA . LYS A 1 196 ? -10.040 9.412 11.047 1.00 96.31 196 LYS A CA 1
ATOM 1540 C C . LYS A 1 196 ? -10.646 10.384 12.069 1.00 96.31 196 LYS A C 1
ATOM 1542 O O . LYS A 1 196 ? -10.464 11.589 11.920 1.00 96.31 196 LYS A O 1
ATOM 1547 N N . GLN A 1 197 ? -11.341 9.877 13.090 1.00 95.38 197 GLN A N 1
ATOM 1548 C CA . GLN A 1 197 ? -12.037 10.696 14.093 1.00 95.38 197 GLN A CA 1
ATOM 1549 C C . GLN A 1 197 ? -11.129 11.231 15.208 1.00 95.38 197 GLN A C 1
ATOM 1551 O O . GLN A 1 197 ? -11.316 12.351 15.674 1.00 95.38 197 GLN A O 1
ATOM 1556 N N . LYS A 1 198 ? -10.174 10.421 15.679 1.00 96.56 198 LYS A N 1
ATOM 1557 C CA . LYS A 1 198 ? -9.410 10.676 16.913 1.00 96.56 198 LYS A CA 1
ATOM 1558 C C . LYS A 1 198 ? -7.917 10.915 16.670 1.00 96.56 198 LYS A C 1
ATOM 1560 O O . LYS A 1 198 ? -7.147 10.983 17.636 1.00 96.56 198 LYS A O 1
ATOM 1565 N N . ARG A 1 199 ? -7.483 11.011 15.409 1.00 96.94 199 ARG A N 1
ATOM 1566 C CA . ARG A 1 199 ? -6.103 11.378 15.078 1.00 96.94 199 ARG A CA 1
ATOM 1567 C C . ARG A 1 199 ? -5.819 12.844 15.360 1.00 96.94 199 ARG A C 1
ATOM 1569 O O . ARG A 1 199 ? -6.672 13.711 15.180 1.00 96.94 199 ARG A O 1
ATOM 1576 N N . GLN A 1 200 ? -4.585 13.114 15.746 1.00 97.00 200 GLN A N 1
ATOM 1577 C CA . GLN A 1 200 ? -4.050 14.465 15.781 1.00 97.00 200 GLN A CA 1
ATOM 1578 C C . GLN A 1 200 ? -3.761 14.962 14.355 1.00 97.00 200 GLN A C 1
ATOM 1580 O O . GLN A 1 200 ? -3.765 14.202 13.380 1.00 97.00 200 GLN A O 1
ATOM 1585 N N . SER A 1 201 ? -3.511 16.265 14.218 1.00 94.69 201 SER A N 1
ATOM 1586 C CA . SER A 1 201 ? -3.201 16.866 12.919 1.00 94.69 201 SER A CA 1
ATOM 1587 C C . SER A 1 201 ? -1.992 16.182 12.273 1.00 94.69 201 SER A C 1
ATOM 1589 O O . SER A 1 201 ? -0.923 16.107 12.872 1.00 94.69 201 SER A O 1
ATOM 1591 N N . LYS A 1 202 ? -2.169 15.692 11.038 1.00 91.75 202 LYS A N 1
ATOM 1592 C CA . LYS A 1 202 ? -1.147 14.985 10.237 1.00 91.75 202 LYS A CA 1
ATOM 1593 C C . LYS A 1 202 ? -0.586 13.702 10.876 1.00 91.75 202 LYS A C 1
ATOM 1595 O O . LYS A 1 202 ? 0.461 13.218 10.449 1.00 91.75 202 LYS A O 1
ATOM 1600 N N . GLU A 1 203 ? -1.271 13.127 11.857 1.00 97.38 203 GLU A N 1
ATOM 1601 C CA . GLU A 1 203 ? -0.835 11.890 12.502 1.00 97.38 203 GLU A CA 1
ATOM 1602 C C . GLU A 1 203 ? -1.051 10.666 11.593 1.00 97.38 203 GLU A C 1
ATOM 1604 O O . GLU A 1 203 ? -2.127 10.465 11.019 1.00 97.38 203 GLU A O 1
ATOM 1609 N N . SER A 1 204 ? -0.009 9.839 11.458 1.00 97.75 204 SER A N 1
ATOM 1610 C CA . SER A 1 204 ? -0.060 8.596 10.682 1.00 97.75 204 SER A CA 1
ATOM 1611 C C . SER A 1 204 ? -0.835 7.504 11.423 1.00 97.75 204 SER A C 1
ATOM 1613 O O . SER A 1 204 ? -1.016 7.587 12.637 1.00 97.75 204 SER A O 1
ATOM 1615 N N . PHE A 1 205 ? -1.290 6.473 10.711 1.00 98.44 205 PHE A N 1
ATOM 1616 C CA . PHE A 1 205 ? -2.029 5.374 11.334 1.00 98.44 205 PHE A CA 1
ATOM 1617 C C . PHE A 1 205 ? -1.172 4.632 12.362 1.00 98.44 205 PHE A C 1
ATOM 1619 O O . PHE A 1 205 ? -1.619 4.395 13.475 1.00 98.44 205 PHE A O 1
ATOM 1626 N N . GLY A 1 206 ? 0.093 4.375 12.035 1.00 98.00 206 GLY A N 1
ATOM 1627 C CA . GLY A 1 206 ? 1.058 3.763 12.942 1.00 98.00 206 GLY A CA 1
ATOM 1628 C C . GLY A 1 206 ? 1.251 4.521 14.254 1.00 98.00 206 GLY A C 1
ATOM 1629 O O . GLY A 1 206 ? 1.123 3.948 15.336 1.00 98.00 206 GLY A O 1
ATOM 1630 N N . ASN A 1 207 ? 1.495 5.833 14.163 1.00 97.94 207 ASN A N 1
ATOM 1631 C CA . ASN A 1 207 ? 1.662 6.686 15.343 1.00 97.94 207 ASN A CA 1
ATOM 1632 C C . ASN A 1 207 ? 0.367 6.781 16.160 1.00 97.94 207 ASN A C 1
ATOM 1634 O O . ASN A 1 207 ? 0.412 6.745 17.387 1.00 97.94 207 ASN A O 1
ATOM 1638 N N . PHE A 1 208 ? -0.783 6.842 15.482 1.00 98.50 208 PHE A N 1
ATOM 1639 C CA . PHE A 1 208 ? -2.090 6.782 16.126 1.00 98.50 208 PHE A CA 1
ATOM 1640 C C . PHE A 1 208 ? -2.270 5.477 16.907 1.00 98.50 208 PHE A C 1
ATOM 1642 O O . PHE A 1 208 ? -2.648 5.518 18.075 1.00 98.50 208 PHE A O 1
ATOM 1649 N N . THR A 1 209 ? -1.960 4.327 16.302 1.00 97.94 209 THR A N 1
ATOM 1650 C CA . THR A 1 209 ? -2.038 3.024 16.970 1.00 97.94 209 THR A CA 1
ATOM 1651 C C . THR A 1 209 ? -1.157 2.995 18.217 1.00 97.94 209 THR A C 1
ATOM 1653 O O . THR A 1 209 ? -1.633 2.611 19.285 1.00 97.94 209 THR A O 1
ATOM 1656 N N . ALA A 1 210 ? 0.094 3.450 18.105 1.00 96.75 210 ALA A N 1
ATOM 1657 C CA . ALA A 1 210 ? 1.025 3.496 19.229 1.00 96.75 210 ALA A CA 1
ATOM 1658 C C . ALA A 1 210 ? 0.530 4.414 20.363 1.00 96.75 210 ALA A C 1
ATOM 1660 O O . ALA A 1 210 ? 0.611 4.046 21.530 1.00 96.75 210 ALA A O 1
ATOM 1661 N N . ARG A 1 211 ? -0.029 5.587 20.032 1.00 97.88 211 ARG A N 1
ATOM 1662 C CA . ARG A 1 211 ? -0.554 6.547 21.017 1.00 97.88 211 ARG A CA 1
ATOM 1663 C C . ARG A 1 211 ? -1.823 6.061 21.713 1.00 97.88 211 ARG A C 1
ATOM 1665 O O . ARG A 1 211 ? -2.021 6.354 22.888 1.00 97.88 211 ARG A O 1
ATOM 1672 N N . ILE A 1 212 ? -2.724 5.409 20.982 1.00 98.06 212 ILE A N 1
ATOM 1673 C CA . ILE A 1 212 ? -4.003 4.939 21.530 1.00 98.06 212 ILE A CA 1
ATOM 1674 C C . ILE A 1 212 ? -3.818 3.688 22.395 1.00 98.06 212 ILE A C 1
ATOM 1676 O O . ILE A 1 212 ? -4.522 3.554 23.395 1.00 98.06 212 ILE A O 1
ATOM 1680 N N . GLY A 1 213 ? -2.878 2.811 22.034 1.00 97.62 213 GLY A N 1
ATOM 1681 C CA . GLY A 1 213 ? -2.608 1.565 22.749 1.00 97.62 213 GLY A CA 1
ATOM 1682 C C . GLY A 1 213 ? -3.581 0.435 22.393 1.00 97.62 213 GLY A C 1
ATOM 1683 O O . GLY A 1 213 ? -4.733 0.659 22.018 1.00 97.62 213 GLY A O 1
ATOM 1684 N N . PHE A 1 214 ? -3.110 -0.810 22.492 1.00 98.31 214 PHE A N 1
ATOM 1685 C CA . PHE A 1 214 ? -3.831 -1.976 21.964 1.00 98.31 214 PHE A CA 1
ATOM 1686 C C . PHE A 1 214 ? -5.117 -2.304 22.717 1.00 98.31 214 PHE A C 1
ATOM 1688 O O . PHE A 1 214 ? -6.077 -2.719 22.078 1.00 98.31 214 PHE A O 1
ATOM 1695 N N . GLU A 1 215 ? -5.173 -2.082 24.030 1.00 97.75 215 GLU A N 1
ATOM 1696 C CA . GLU A 1 215 ? -6.387 -2.312 24.829 1.00 97.75 215 GLU A CA 1
ATOM 1697 C C . GLU A 1 215 ? -7.571 -1.517 24.271 1.00 97.75 215 GLU A C 1
ATOM 1699 O O . GLU A 1 215 ? -8.629 -2.066 23.974 1.00 97.75 215 GLU A O 1
ATOM 1704 N N . LYS A 1 216 ? -7.351 -0.227 24.006 1.00 97.69 216 LYS A N 1
ATOM 1705 C CA . LYS A 1 216 ? -8.381 0.669 23.482 1.00 97.69 216 LYS A CA 1
ATOM 1706 C C . LYS A 1 216 ? -8.720 0.399 22.018 1.00 97.69 216 LYS A C 1
ATOM 1708 O O . LYS A 1 216 ? -9.861 0.576 21.605 1.00 97.69 216 LYS A O 1
ATOM 1713 N N . LEU A 1 217 ? -7.743 -0.033 21.219 1.00 98.12 217 LEU A N 1
ATOM 1714 C CA . LEU A 1 217 ? -8.001 -0.459 19.841 1.00 98.12 217 LEU A CA 1
ATOM 1715 C C . LEU A 1 217 ? -8.829 -1.749 19.788 1.00 98.12 217 LEU A C 1
ATOM 1717 O O . LEU A 1 217 ? -9.698 -1.853 18.930 1.00 98.12 217 LEU A O 1
ATOM 1721 N N . LYS A 1 218 ? -8.603 -2.702 20.701 1.00 97.88 218 LYS A N 1
ATOM 1722 C CA . LYS A 1 218 ? -9.439 -3.907 20.826 1.00 97.88 218 LYS A CA 1
ATOM 1723 C C . LYS A 1 218 ? -10.862 -3.545 21.232 1.00 97.88 218 LYS A C 1
ATOM 1725 O O . LYS A 1 218 ? -11.795 -3.977 20.568 1.00 97.88 218 LYS A O 1
ATOM 1730 N N . GLU A 1 219 ? -11.023 -2.650 22.208 1.00 97.50 219 GLU A N 1
ATOM 1731 C CA . GLU A 1 219 ? -12.340 -2.128 22.600 1.00 97.50 219 GLU A CA 1
ATOM 1732 C C . GLU A 1 219 ? -13.097 -1.510 21.406 1.00 97.50 219 GLU A C 1
ATOM 1734 O O . GLU A 1 219 ? -14.297 -1.724 21.242 1.00 97.50 219 GLU A O 1
ATOM 1739 N N . TYR A 1 220 ? -12.402 -0.764 20.539 1.00 96.81 220 TYR A N 1
ATOM 1740 C CA . TYR A 1 220 ? -12.992 -0.200 19.320 1.00 96.81 220 TYR A CA 1
ATOM 1741 C C . TYR A 1 220 ? -13.448 -1.250 18.308 1.00 96.81 220 TYR A C 1
ATOM 1743 O O . TYR A 1 220 ? -14.434 -1.014 17.614 1.00 96.81 220 TYR A O 1
ATOM 1751 N N . VAL A 1 221 ? -12.726 -2.366 18.194 1.00 97.06 221 VAL A N 1
ATOM 1752 C CA . VAL A 1 221 ? -13.098 -3.481 17.315 1.00 97.06 221 VAL A CA 1
ATOM 1753 C C . VAL A 1 221 ? -14.297 -4.236 17.895 1.00 97.06 221 VAL A C 1
ATOM 1755 O O . VAL A 1 221 ? -15.241 -4.523 17.169 1.00 97.06 221 VAL A O 1
ATOM 1758 N N . GLU A 1 222 ? -14.299 -4.509 19.201 1.00 95.62 222 GLU A N 1
ATOM 1759 C CA . GLU A 1 222 ? -15.368 -5.253 19.885 1.00 95.62 222 GLU A CA 1
ATOM 1760 C C . GLU A 1 222 ? -16.707 -4.504 19.895 1.00 95.62 222 GLU A C 1
ATOM 1762 O O . GLU A 1 222 ? -17.756 -5.115 19.715 1.00 95.62 222 GLU A O 1
ATOM 1767 N N . LYS A 1 223 ? -16.680 -3.177 20.070 1.00 93.94 223 LYS A N 1
ATOM 1768 C CA . LYS A 1 223 ? -17.881 -2.322 20.108 1.00 93.94 223 LYS A CA 1
ATOM 1769 C C . LYS A 1 223 ? -18.300 -1.796 18.729 1.00 93.94 223 LYS A C 1
ATOM 1771 O O . LYS A 1 223 ? -19.042 -0.818 18.640 1.00 93.94 223 LYS A O 1
ATOM 1776 N N . TRP A 1 224 ? -17.771 -2.365 17.648 1.00 93.94 224 TRP A N 1
ATOM 1777 C CA . TRP A 1 224 ? -18.014 -1.851 16.306 1.00 93.94 224 TRP A CA 1
ATOM 1778 C C . TRP A 1 224 ? -19.398 -2.237 15.777 1.00 93.94 224 TRP A C 1
ATOM 1780 O O . TRP A 1 224 ? -19.644 -3.384 15.416 1.00 93.94 224 TRP A O 1
ATOM 1790 N N . GLU A 1 225 ? -20.277 -1.245 15.647 1.00 90.12 225 GLU A N 1
ATOM 1791 C CA . GLU A 1 225 ? -21.611 -1.390 15.035 1.00 90.12 225 GLU A CA 1
ATOM 1792 C C . GLU A 1 225 ? -21.704 -0.728 13.648 1.00 90.12 225 GLU A C 1
ATOM 1794 O O . GLU A 1 225 ? -22.743 -0.763 12.990 1.00 90.12 225 GLU A O 1
ATOM 1799 N N . GLY A 1 226 ? -20.605 -0.129 13.179 1.00 87.06 226 GLY A N 1
ATOM 1800 C CA . GLY A 1 226 ? -20.541 0.632 11.936 1.00 87.06 226 GLY A CA 1
ATOM 1801 C C . GLY A 1 226 ? -20.258 2.123 12.152 1.00 87.06 226 GLY A C 1
ATOM 1802 O O . GLY A 1 226 ? -20.233 2.621 13.281 1.00 87.06 226 GLY A O 1
ATOM 1803 N N . PRO A 1 227 ? -20.007 2.872 11.064 1.00 80.94 227 PRO A N 1
ATOM 1804 C CA . PRO A 1 227 ? -19.730 4.297 11.153 1.00 80.94 227 PRO A CA 1
ATOM 1805 C C . PRO A 1 227 ? -20.976 5.056 11.618 1.00 80.94 227 PRO A C 1
ATOM 1807 O O . PRO A 1 227 ? -22.053 4.923 11.039 1.00 80.94 227 PRO A O 1
ATOM 1810 N N . VAL A 1 228 ? -20.813 5.921 12.622 1.00 76.00 228 VAL A N 1
ATOM 1811 C CA . VAL A 1 228 ? -21.882 6.831 13.048 1.00 76.00 228 VAL A CA 1
ATOM 1812 C C . VAL A 1 228 ? -22.087 7.861 11.942 1.00 76.00 228 VAL A C 1
ATOM 1814 O O . VAL A 1 228 ? -21.279 8.778 11.761 1.00 76.00 228 VAL A O 1
ATOM 1817 N N . VAL A 1 229 ? -23.156 7.693 11.168 1.00 65.19 229 VAL A N 1
ATOM 1818 C CA . VAL A 1 229 ? -23.556 8.663 10.151 1.00 65.19 229 VAL A CA 1
ATOM 1819 C C . VAL A 1 229 ? -24.054 9.898 10.892 1.00 65.19 229 VAL A C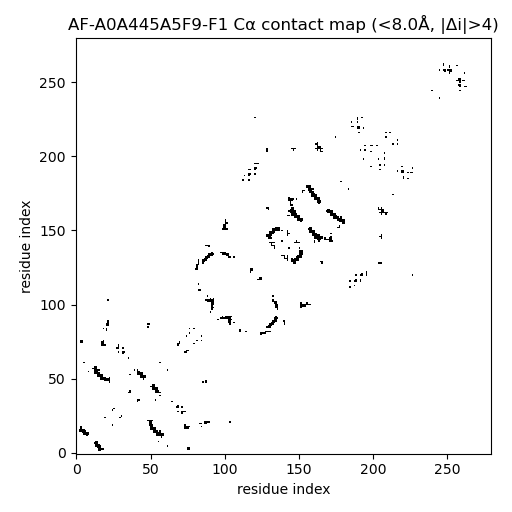 1
ATOM 1821 O O . VAL A 1 229 ? -25.088 9.862 11.556 1.00 65.19 229 VAL A O 1
ATOM 1824 N N . ALA A 1 230 ? -23.294 10.994 10.828 1.00 59.09 230 ALA A N 1
ATOM 1825 C CA . ALA A 1 230 ? -23.769 12.265 11.356 1.00 59.09 230 ALA A CA 1
ATOM 1826 C C . ALA A 1 230 ? -25.104 12.599 10.666 1.00 59.09 230 ALA A C 1
ATOM 1828 O O . ALA A 1 230 ? -25.172 12.487 9.438 1.00 59.09 230 ALA A O 1
ATOM 1829 N N . PRO A 1 231 ? -26.151 13.001 11.409 1.00 57.09 231 PRO A N 1
ATOM 1830 C CA . PRO A 1 231 ? -27.424 13.346 10.797 1.00 57.09 231 PRO A CA 1
ATOM 1831 C C . PRO A 1 231 ? -27.178 14.424 9.743 1.00 57.09 231 PRO A C 1
ATOM 1833 O O . PRO A 1 231 ? -26.570 15.461 10.029 1.00 57.09 231 PRO A O 1
ATOM 1836 N N . THR A 1 232 ? -27.608 14.161 8.510 1.00 55.09 232 THR A N 1
ATOM 1837 C CA . THR A 1 232 ? -27.523 15.113 7.403 1.00 55.09 232 THR A CA 1
ATOM 1838 C C . THR A 1 232 ? -28.257 16.388 7.798 1.00 55.09 232 THR A C 1
ATOM 1840 O O . THR A 1 232 ? -29.484 16.416 7.886 1.00 55.09 232 THR A O 1
ATOM 1843 N N . ARG A 1 233 ? -27.502 17.455 8.079 1.00 59.25 233 ARG A N 1
ATOM 1844 C CA . ARG A 1 233 ? -28.063 18.786 8.314 1.00 59.25 233 ARG A CA 1
ATOM 1845 C C . ARG A 1 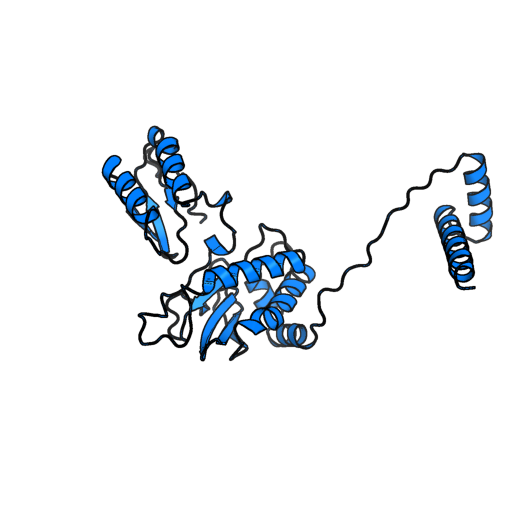233 ? -28.330 19.435 6.964 1.00 59.25 233 ARG A C 1
ATOM 1847 O O . ARG A 1 233 ? -27.394 19.797 6.256 1.00 59.25 233 ARG A O 1
ATOM 1854 N N . TYR A 1 234 ? -29.600 19.586 6.622 1.00 71.06 234 TYR A N 1
ATOM 1855 C CA . TYR A 1 234 ? -30.021 20.378 5.474 1.00 71.06 234 TYR A CA 1
ATOM 1856 C C . TYR A 1 234 ? -30.217 21.829 5.917 1.00 71.06 234 TYR A C 1
ATOM 1858 O O . TYR A 1 234 ? -30.931 22.097 6.883 1.00 71.06 234 TYR A O 1
ATOM 1866 N N . ASN A 1 235 ? -29.577 22.769 5.220 1.00 70.94 235 ASN A N 1
ATOM 1867 C CA . ASN A 1 235 ? -29.780 24.196 5.454 1.00 70.94 235 ASN A CA 1
ATOM 1868 C C . ASN A 1 235 ? -30.920 24.692 4.565 1.00 70.94 235 ASN A C 1
ATOM 1870 O O . ASN A 1 235 ? -30.727 24.910 3.370 1.00 70.94 235 ASN A O 1
ATOM 1874 N N . LEU A 1 236 ? -32.096 24.894 5.154 1.00 73.56 236 LEU A N 1
ATOM 1875 C CA . LEU A 1 236 ? -33.209 25.558 4.488 1.00 73.56 236 LEU A CA 1
ATOM 1876 C C . LEU A 1 236 ? -33.022 27.080 4.612 1.00 73.56 236 LEU A C 1
ATOM 1878 O O . LEU A 1 236 ? -33.127 27.631 5.707 1.00 73.56 236 LEU A O 1
ATOM 1882 N N . ARG A 1 237 ? -32.699 27.761 3.505 1.00 78.25 237 ARG A N 1
ATOM 1883 C CA . ARG A 1 237 ? -32.638 29.232 3.453 1.00 78.25 237 ARG A CA 1
ATOM 1884 C C . ARG A 1 237 ? -34.004 29.769 3.044 1.00 78.25 237 ARG A C 1
ATOM 1886 O O . ARG A 1 237 ? -34.406 29.589 1.900 1.00 78.25 237 ARG A O 1
ATOM 1893 N N . LEU A 1 238 ? -34.694 30.410 3.979 1.00 78.50 238 LEU A N 1
ATOM 1894 C CA . LEU A 1 238 ? -35.981 31.059 3.743 1.00 78.50 238 LEU A CA 1
ATOM 1895 C C . LEU A 1 238 ? -35.781 32.568 3.670 1.00 78.50 238 LEU A C 1
ATOM 1897 O O . LEU A 1 238 ? -35.039 33.134 4.472 1.00 78.50 238 LEU A O 1
ATOM 1901 N N . PHE A 1 239 ? -36.458 33.199 2.718 1.00 84.06 239 PHE A N 1
ATOM 1902 C CA . PHE A 1 239 ? -36.541 34.648 2.601 1.00 84.06 239 PHE A CA 1
ATOM 1903 C C . PHE A 1 239 ? -37.988 35.053 2.860 1.00 84.06 239 PHE A C 1
ATOM 1905 O O . PHE A 1 239 ? -38.903 34.422 2.336 1.00 84.06 239 PHE A O 1
ATOM 1912 N N . ALA A 1 240 ? -38.173 36.078 3.683 1.00 85.12 240 ALA A N 1
ATOM 1913 C CA . ALA A 1 240 ? -39.462 36.699 3.944 1.00 85.12 240 ALA A CA 1
ATOM 1914 C C . ALA A 1 240 ? -39.396 38.154 3.476 1.00 85.12 240 ALA A C 1
ATOM 1916 O O . ALA A 1 240 ? -38.318 38.758 3.472 1.00 85.12 240 ALA A O 1
ATOM 1917 N N . ASP A 1 241 ? -40.534 38.708 3.074 1.00 91.31 241 ASP A N 1
ATOM 1918 C CA . ASP A 1 241 ? -40.665 40.147 2.892 1.00 91.31 241 ASP A CA 1
ATOM 1919 C C . ASP A 1 241 ? -40.499 40.879 4.239 1.00 91.31 241 ASP A C 1
ATOM 1921 O O . ASP A 1 241 ? -40.505 40.278 5.321 1.00 91.31 241 ASP A O 1
ATOM 1925 N N . LYS A 1 242 ? -40.304 42.197 4.163 1.00 90.56 242 LYS A N 1
ATOM 1926 C CA . LYS A 1 242 ? -39.986 43.025 5.328 1.00 90.56 242 LYS A CA 1
ATOM 1927 C C . LYS A 1 242 ? -41.089 42.982 6.391 1.00 90.56 242 LYS A C 1
ATOM 1929 O O . LYS A 1 242 ? -40.773 42.854 7.570 1.00 90.56 242 LYS A O 1
ATOM 1934 N N . GLU A 1 243 ? -42.351 43.057 5.976 1.00 93.00 243 GLU A N 1
ATOM 1935 C CA . GLU A 1 243 ? -43.502 43.117 6.883 1.00 93.00 243 GLU A CA 1
ATOM 1936 C C . GLU A 1 243 ? -43.650 41.795 7.644 1.00 93.00 243 GLU A C 1
ATOM 1938 O O . GLU A 1 243 ? -43.756 41.784 8.873 1.00 93.00 243 GLU A O 1
ATOM 1943 N N . THR A 1 244 ? -43.540 40.670 6.932 1.00 89.44 244 THR A N 1
ATOM 1944 C CA . THR A 1 244 ? -43.574 39.330 7.528 1.00 89.44 244 THR A CA 1
ATOM 1945 C C . THR A 1 244 ? -42.416 39.110 8.504 1.00 89.44 244 THR A C 1
ATOM 1947 O O . THR A 1 244 ? -42.609 38.539 9.582 1.00 89.44 244 THR A O 1
ATOM 1950 N N . TYR A 1 245 ? -41.205 39.569 8.168 1.00 91.12 245 TYR A N 1
ATOM 1951 C CA . TYR A 1 245 ? -40.053 39.443 9.062 1.00 91.12 245 TYR A CA 1
ATOM 1952 C C . TYR A 1 245 ? -40.225 40.266 10.343 1.00 91.12 245 TYR A C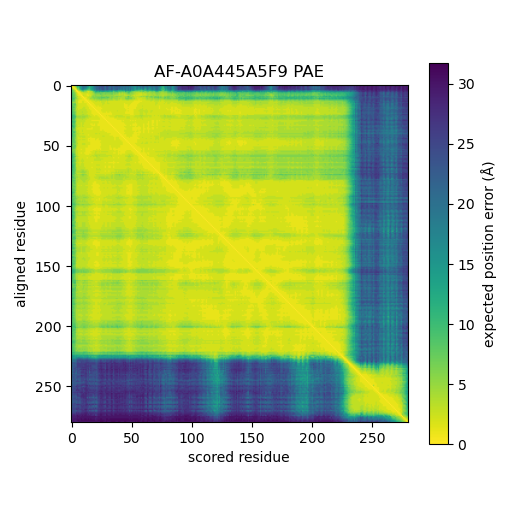 1
ATOM 1954 O O . TYR A 1 245 ? -40.001 39.743 11.434 1.00 91.12 245 TYR A O 1
ATOM 1962 N N . GLU A 1 246 ? -40.636 41.531 10.231 1.00 91.69 246 GLU A N 1
ATOM 1963 C CA . GLU A 1 246 ? -40.821 42.424 11.382 1.00 91.69 246 GLU A CA 1
ATOM 1964 C C . GLU A 1 246 ? -41.924 41.919 12.322 1.00 91.69 246 GLU A C 1
ATOM 1966 O O . GLU A 1 246 ? -41.734 41.902 13.542 1.00 91.69 246 GLU A O 1
ATOM 1971 N N . ALA A 1 247 ? -43.035 41.417 11.770 1.00 91.38 247 ALA A N 1
ATOM 1972 C CA . ALA A 1 247 ? -44.095 40.786 12.554 1.00 91.38 247 ALA A CA 1
ATOM 1973 C C . ALA A 1 247 ? -43.590 39.541 13.307 1.00 91.38 247 ALA A C 1
ATOM 1975 O O . ALA A 1 247 ? -43.858 39.371 14.501 1.00 91.38 247 ALA A O 1
ATOM 1976 N N . MET A 1 248 ? -42.816 38.683 12.636 1.00 89.88 248 MET A N 1
ATOM 1977 C CA . MET A 1 248 ? -42.269 37.467 13.239 1.00 89.88 248 MET A CA 1
ATOM 1978 C C . MET A 1 248 ? -41.194 37.765 14.295 1.00 89.88 248 MET A C 1
ATOM 1980 O O . MET A 1 248 ? -41.156 37.097 15.327 1.00 89.88 248 MET A O 1
ATOM 1984 N N . ASP A 1 249 ? -40.349 38.776 14.083 1.00 91.12 249 ASP A N 1
ATOM 1985 C CA . ASP A 1 249 ? -39.352 39.225 15.062 1.00 91.12 249 ASP A CA 1
ATOM 1986 C C . ASP A 1 249 ? -40.012 39.823 16.315 1.00 91.12 249 ASP A C 1
ATOM 1988 O O . ASP A 1 249 ? -39.597 39.531 17.440 1.00 91.12 249 ASP A O 1
ATOM 1992 N N . GLY A 1 250 ? -41.097 40.585 16.138 1.00 91.50 250 GLY A N 1
ATOM 1993 C CA . GLY A 1 250 ? -41.921 41.079 17.241 1.00 91.50 250 GLY A CA 1
ATOM 1994 C C . GLY A 1 250 ? -42.494 39.946 18.099 1.00 91.50 250 GLY A C 1
ATOM 1995 O O . GLY A 1 250 ? -42.348 39.960 19.323 1.00 91.50 250 GLY A O 1
ATOM 1996 N N . LEU A 1 251 ? -43.075 38.921 17.465 1.00 91.19 251 LEU A N 1
ATOM 1997 C CA . LEU A 1 251 ? -43.598 37.736 18.159 1.00 91.19 251 LEU A CA 1
ATOM 1998 C C . LEU A 1 251 ? -42.496 36.913 18.840 1.00 91.19 251 LEU A C 1
ATOM 2000 O O . LEU A 1 251 ? -42.697 36.402 19.943 1.00 91.19 251 LEU A O 1
ATOM 2004 N N . ALA A 1 252 ? -41.325 36.794 18.213 1.00 91.19 252 ALA A N 1
ATOM 2005 C CA . ALA A 1 252 ? -40.204 36.045 18.769 1.00 91.19 252 ALA A CA 1
ATOM 2006 C C . ALA A 1 252 ? -39.672 36.691 20.056 1.00 91.19 252 ALA A C 1
ATOM 2008 O O . ALA A 1 252 ? -39.421 35.987 21.038 1.00 91.19 252 ALA A O 1
ATOM 2009 N N . LYS A 1 253 ? -39.597 38.028 20.096 1.00 91.88 253 LYS A N 1
ATOM 2010 C CA . LYS A 1 253 ? -39.183 38.791 21.284 1.00 91.88 253 LYS A CA 1
ATOM 2011 C C . LYS A 1 253 ? -40.097 38.561 22.486 1.00 91.88 253 LYS A C 1
ATOM 2013 O O . LYS A 1 253 ? -39.589 38.409 23.594 1.00 91.88 253 LYS A O 1
ATOM 2018 N N . LEU A 1 254 ? -41.413 38.447 22.277 1.00 92.12 254 LEU A N 1
ATOM 2019 C CA . LEU A 1 254 ? -42.371 38.129 23.350 1.00 92.12 254 LEU A CA 1
ATOM 2020 C C . LEU A 1 254 ? -42.113 36.754 23.989 1.00 92.12 254 LEU A C 1
ATOM 2022 O O . LEU A 1 254 ? -42.435 36.548 25.155 1.00 92.12 254 LEU A O 1
ATOM 2026 N N . GLN A 1 255 ? -41.513 35.825 23.242 1.00 88.62 255 GLN A N 1
ATOM 2027 C CA . GLN A 1 255 ? -41.160 34.481 23.711 1.00 88.62 255 GLN A CA 1
ATOM 2028 C C . GLN A 1 255 ? -39.671 34.330 24.055 1.00 88.62 255 GLN A C 1
ATOM 2030 O O . GLN A 1 255 ? -39.203 33.210 24.261 1.00 88.62 255 GLN A O 1
ATOM 2035 N N . ASN A 1 256 ? -38.922 35.437 24.098 1.00 91.75 256 ASN A N 1
ATOM 2036 C CA . ASN A 1 256 ? -37.478 35.464 24.326 1.00 91.75 256 ASN A CA 1
ATOM 2037 C C . ASN A 1 256 ? -36.681 34.572 23.343 1.00 91.75 256 ASN A C 1
ATOM 2039 O O . ASN A 1 256 ? -35.720 33.898 23.716 1.00 91.75 256 ASN A O 1
ATOM 2043 N N . LYS A 1 257 ? -37.114 34.547 22.075 1.00 90.56 257 LYS A N 1
ATOM 2044 C CA . LYS A 1 257 ? -36.526 33.785 20.961 1.00 90.56 257 LYS A CA 1
ATOM 2045 C C . LYS A 1 257 ? -36.063 34.732 19.852 1.00 90.56 257 LYS A C 1
ATOM 2047 O O . LYS A 1 257 ? -36.513 35.870 19.758 1.00 90.56 257 LYS A O 1
ATOM 2052 N N . THR A 1 258 ? -35.197 34.248 18.963 1.00 90.44 258 THR A N 1
ATOM 2053 C CA . THR A 1 258 ? -34.905 34.938 17.694 1.00 90.44 258 THR A CA 1
ATOM 2054 C C . THR A 1 258 ? -35.966 34.619 16.640 1.00 90.44 258 THR A C 1
ATOM 2056 O O . THR A 1 258 ? -36.568 33.542 16.670 1.00 90.44 258 THR A O 1
ATOM 2059 N N . ALA A 1 259 ? -36.153 35.503 15.653 1.00 86.62 259 ALA A N 1
ATOM 2060 C CA . ALA A 1 259 ? -37.055 35.254 14.523 1.00 86.62 259 ALA A CA 1
ATOM 2061 C C . ALA A 1 259 ? -36.768 33.907 13.827 1.00 86.62 259 ALA A C 1
ATOM 2063 O O . ALA A 1 259 ? -37.688 33.180 13.463 1.00 86.62 259 ALA A O 1
ATOM 2064 N N . HIS A 1 260 ? -35.491 33.518 13.718 1.00 86.44 260 HIS A N 1
ATOM 2065 C CA . HIS A 1 260 ? -35.095 32.219 13.168 1.00 86.44 260 HIS A CA 1
ATOM 2066 C C . HIS A 1 260 ? -35.556 31.036 14.033 1.00 86.44 260 HIS A C 1
ATOM 2068 O O . HIS A 1 260 ? -36.049 30.041 13.502 1.00 86.44 260 HIS A O 1
ATOM 2074 N N . GLN A 1 261 ? -35.402 31.124 15.357 1.00 87.00 261 GLN A N 1
ATOM 2075 C CA . GLN A 1 261 ? -35.834 30.064 16.271 1.00 87.00 261 GLN A CA 1
ATOM 2076 C C . GLN A 1 261 ? -37.349 29.863 16.209 1.00 87.00 261 GLN A C 1
ATOM 2078 O O . GLN A 1 261 ? -37.799 28.724 16.086 1.00 87.00 261 GLN A O 1
ATOM 2083 N N . LEU A 1 262 ? -38.113 30.961 16.228 1.00 89.69 262 LEU A N 1
ATOM 2084 C CA . LEU A 1 262 ? -39.568 30.911 16.125 1.00 89.69 262 LEU A CA 1
ATOM 2085 C C . LEU A 1 262 ? -40.016 30.366 14.758 1.00 89.69 262 LEU A C 1
ATOM 2087 O O . LEU A 1 262 ? -40.870 29.485 14.704 1.00 89.69 262 LEU A O 1
ATOM 2091 N N . ALA A 1 263 ? -39.393 30.805 13.660 1.00 88.31 263 ALA A N 1
ATOM 2092 C CA . ALA A 1 263 ? -39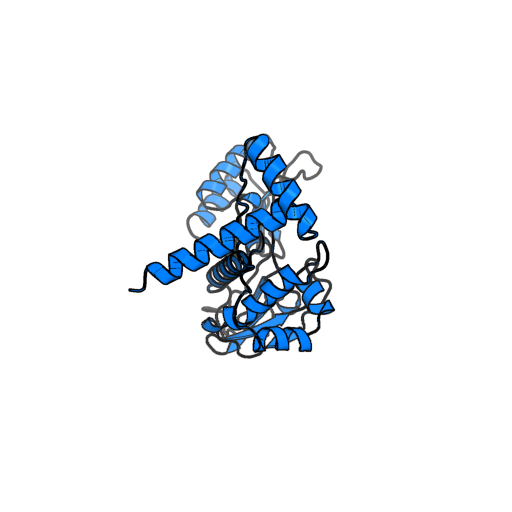.692 30.297 12.320 1.00 88.31 263 ALA A CA 1
ATOM 2093 C C . ALA A 1 263 ? -39.489 28.778 12.218 1.00 88.31 263 ALA A C 1
ATOM 2095 O O . ALA A 1 263 ? -40.347 28.055 11.714 1.00 88.31 263 ALA A O 1
ATOM 2096 N N . MET A 1 264 ? -38.365 28.274 12.734 1.00 87.44 264 MET A N 1
ATOM 2097 C CA . MET A 1 264 ? -38.077 26.839 12.720 1.00 87.44 264 MET A CA 1
ATOM 2098 C C . MET A 1 264 ? -39.069 26.034 13.563 1.00 87.44 264 MET A C 1
ATOM 2100 O O . MET A 1 264 ? -39.393 24.906 13.202 1.00 87.44 264 MET A O 1
ATOM 2104 N N . GLU A 1 265 ? -39.552 26.587 14.671 1.00 88.00 265 GLU A N 1
ATOM 2105 C CA . GLU A 1 265 ? -40.572 25.960 15.512 1.00 88.00 265 GLU A CA 1
ATOM 2106 C C . GLU A 1 265 ? -41.931 25.887 14.810 1.00 88.00 265 GLU A C 1
ATOM 2108 O O . GLU A 1 265 ? -42.534 24.816 14.772 1.00 88.00 265 GLU A O 1
ATOM 2113 N N . VAL A 1 266 ? -42.365 26.977 14.169 1.00 89.44 266 VAL A N 1
ATOM 2114 C CA . VAL A 1 266 ? -43.594 27.002 13.361 1.00 89.44 266 VAL A CA 1
ATOM 2115 C C . VAL A 1 266 ? -43.524 25.967 12.238 1.00 89.44 266 VAL A C 1
ATOM 2117 O O . VAL A 1 266 ? -44.451 25.176 12.072 1.00 89.44 266 VAL A O 1
ATOM 2120 N N . ILE A 1 267 ? -42.402 25.908 11.513 1.00 87.69 267 ILE A N 1
ATOM 2121 C CA . ILE A 1 267 ? -42.190 24.929 10.438 1.00 87.69 267 ILE A CA 1
ATOM 2122 C C . ILE A 1 267 ? -42.248 23.498 10.980 1.00 87.69 267 ILE A C 1
ATOM 2124 O O . ILE A 1 267 ? -42.913 22.652 10.387 1.00 87.69 267 ILE A O 1
ATOM 2128 N N . ARG A 1 268 ? -41.588 23.210 12.112 1.00 86.62 268 ARG A N 1
ATOM 2129 C CA . ARG A 1 268 ? -41.634 21.872 12.731 1.00 86.62 268 ARG A CA 1
ATOM 2130 C C . ARG A 1 268 ? -43.055 21.478 13.113 1.00 86.62 268 ARG A C 1
ATOM 2132 O O . ARG A 1 268 ? -43.470 20.370 12.788 1.00 86.62 268 ARG A O 1
ATOM 2139 N N . ASN A 1 269 ? -43.790 22.378 13.760 1.00 89.56 269 ASN A N 1
ATOM 2140 C CA . ASN A 1 269 ? -45.155 22.110 14.206 1.00 89.56 269 ASN A CA 1
ATOM 2141 C C . ASN A 1 269 ? -46.099 21.887 13.016 1.00 89.56 269 ASN A C 1
ATOM 2143 O O . ASN A 1 269 ? -46.896 20.953 13.040 1.00 89.56 269 ASN A O 1
ATOM 2147 N N . PHE A 1 270 ? -45.959 22.682 11.950 1.00 89.19 270 PHE A N 1
ATOM 2148 C CA . PHE A 1 270 ? -46.743 22.533 10.722 1.00 89.19 270 PHE A CA 1
ATOM 2149 C C . PHE A 1 270 ? -46.450 21.225 9.972 1.00 89.19 270 PHE A C 1
ATOM 2151 O O . PHE A 1 270 ? -47.352 20.604 9.411 1.00 89.19 270 PHE A O 1
ATOM 2158 N N . VAL A 1 271 ? -45.189 20.786 9.941 1.00 86.50 271 VAL A N 1
ATOM 2159 C CA . VAL A 1 271 ? -44.828 19.495 9.337 1.00 86.50 271 VAL A CA 1
ATOM 2160 C C . VAL A 1 271 ? -45.372 18.338 10.178 1.00 86.50 271 VAL A C 1
ATOM 2162 O O . VAL A 1 271 ? -45.933 17.400 9.616 1.00 86.50 271 VAL A O 1
ATOM 2165 N N . ALA A 1 272 ? -45.256 18.411 11.508 1.00 83.38 272 ALA A N 1
ATOM 2166 C CA . ALA A 1 272 ? -45.735 17.368 12.413 1.00 83.38 272 ALA A CA 1
ATOM 2167 C C . ALA A 1 272 ? -47.261 17.173 12.336 1.00 83.38 272 ALA A C 1
ATOM 2169 O O . ALA A 1 272 ? -47.730 16.037 12.268 1.00 83.38 272 ALA A O 1
ATOM 2170 N N . SER A 1 273 ? -48.040 18.258 12.275 1.00 83.50 273 SER A N 1
ATOM 2171 C CA . SER A 1 273 ? -49.501 18.171 12.142 1.00 83.50 273 SER A CA 1
ATOM 2172 C C . SER A 1 273 ? -49.940 17.560 10.805 1.00 83.50 273 SER A C 1
ATOM 2174 O O . SER A 1 273 ? -50.878 16.767 10.772 1.00 83.50 273 SER A O 1
ATOM 2176 N N . ASN A 1 274 ? -49.229 17.852 9.712 1.00 73.44 274 ASN A N 1
ATOM 2177 C CA . ASN A 1 274 ? -49.548 17.332 8.378 1.00 73.44 274 ASN A CA 1
ATOM 2178 C C . ASN A 1 274 ? -49.027 15.912 8.097 1.00 73.44 274 ASN A C 1
ATOM 2180 O O . ASN A 1 274 ? -49.477 15.277 7.144 1.00 73.44 274 ASN A O 1
ATOM 2184 N N . GLN A 1 275 ? -48.082 15.397 8.887 1.00 66.50 275 GLN A N 1
ATOM 2185 C CA . GLN A 1 275 ? -47.695 13.983 8.822 1.00 66.50 275 GLN A CA 1
ATOM 2186 C C . GLN A 1 275 ? -48.713 13.085 9.534 1.00 66.50 275 GLN A C 1
ATOM 2188 O O . GLN A 1 275 ? -49.038 12.015 9.022 1.00 66.50 275 GLN A O 1
ATOM 2193 N N . ASN A 1 276 ? -49.286 13.545 10.649 1.00 57.72 276 ASN A N 1
ATOM 2194 C CA . ASN A 1 276 ? -50.323 12.800 11.368 1.00 57.72 276 ASN A CA 1
ATOM 2195 C C . ASN A 1 276 ? -51.646 12.713 10.585 1.00 57.72 276 ASN A C 1
ATOM 2197 O O . ASN A 1 276 ? -52.328 11.702 10.673 1.00 57.72 276 ASN A O 1
ATOM 2201 N N . GLY A 1 277 ? -51.967 13.706 9.747 1.00 55.31 277 GLY A N 1
ATOM 2202 C CA . GLY A 1 277 ? -53.155 13.691 8.878 1.00 55.31 277 GLY A CA 1
ATOM 2203 C C . GLY A 1 277 ? -53.051 12.839 7.600 1.00 55.31 277 GLY A C 1
ATOM 2204 O O . GLY A 1 277 ? -53.973 12.855 6.797 1.00 55.31 277 GLY A O 1
ATOM 2205 N N . LYS A 1 278 ? -51.936 12.128 7.366 1.00 51.22 278 LYS A N 1
ATOM 2206 C CA . LYS A 1 278 ? -51.770 11.178 6.240 1.00 51.22 278 LYS A CA 1
ATOM 2207 C C . LYS A 1 278 ? -51.935 9.706 6.645 1.00 51.22 278 LYS A C 1
ATOM 2209 O O . LYS A 1 278 ? -51.685 8.828 5.824 1.00 51.22 278 LYS A O 1
ATOM 2214 N N . SER A 1 279 ? -52.294 9.452 7.904 1.00 46.84 279 SER A N 1
ATOM 2215 C CA . SER A 1 279 ? -52.445 8.106 8.478 1.00 46.84 279 SER A CA 1
ATOM 2216 C C . SER A 1 279 ? -53.906 7.745 8.785 1.00 46.84 279 SER A C 1
ATOM 2218 O O . SER A 1 279 ? -54.137 6.798 9.532 1.00 46.84 279 SER A O 1
ATOM 2220 N N . GLU A 1 280 ? -54.864 8.488 8.224 1.00 36.84 280 GLU A N 1
ATOM 2221 C CA . GLU A 1 280 ? -56.296 8.152 8.194 1.00 36.84 280 GLU A CA 1
ATOM 2222 C C . GLU A 1 280 ? -56.759 7.948 6.750 1.00 36.84 280 GLU A C 1
ATOM 2224 O O . GLU A 1 280 ? -56.341 8.748 5.877 1.00 36.84 280 GLU A O 1
#

Foldseek 3Di:
DCQFAFDDPPPQWTKHKFQDQQLDQDDPRVVLVVCVCVVVVWDWDADLQSIIMTTRHHPVCRVVSQVSCVVVVRHGCVPPQPARRQEHEDCAPDPPPQFQEGTSVCVVVVVVVVQVLCVQLVHDSNAYWREYEYRAPPCPRVQQQTQWRFHRDHYQFTFIWHQHDPVSPDTTDGQDGGQGNVCVCLLVSLLSNCCVVPPDVPDHSNNVDVVCDRVNSVVSSVPDPGHDDDPDDDDDDDDDDPVVQVVLQVVQVVVVHGSVVSVVVVVVVVVVVVVVVVPD

Solvent-accessible surface area (backbone atoms only — not comparable to full-atom values): 15512 Å² total; per-residue (Å²): 133,86,63,47,50,84,40,75,73,82,81,79,28,24,30,39,37,40,69,36,77,61,43,69,76,51,75,66,42,41,52,53,52,49,53,51,33,63,76,68,70,44,52,76,47,79,45,99,72,42,22,44,29,44,34,78,38,48,74,86,47,49,64,61,53,55,54,61,36,45,76,52,68,45,49,59,51,93,80,47,61,56,38,62,80,57,32,36,32,22,63,21,51,94,77,40,92,71,41,48,19,64,10,45,84,45,45,68,60,51,51,51,51,52,50,52,44,33,54,74,60,66,49,60,79,89,58,62,57,38,36,14,25,15,8,23,82,84,38,84,38,49,21,54,34,12,23,40,11,35,29,17,69,33,79,61,16,24,26,34,26,37,30,0,32,98,84,55,86,34,69,28,44,85,72,48,72,66,43,36,66,91,48,46,58,66,51,48,41,39,53,53,36,49,44,73,72,70,48,59,91,92,54,49,65,10,54,44,45,58,72,65,34,67,71,57,52,49,52,44,34,74,71,56,86,70,82,83,75,73,79,84,81,78,85,83,88,83,86,73,58,70,68,61,44,53,56,44,35,56,56,12,52,79,70,79,41,49,42,67,57,45,51,54,49,53,52,50,53,56,50,54,60,58,57,63,68,68,76,116

Nearest PDB structures (foldseek):
  5h8v-assembly1_A  TM=9.979E-01  e=1.048E-37  Zea mays
  5h8v-assembly2_B  TM=9.978E-01  e=1.724E-37  Zea mays
  5h92-assembly2_B  TM=9.981E-01  e=4.967E-36  Zea mays
  5h8y-assembly2_C  TM=9.964E-01  e=5.986E-36  Zea mays
  5h8y-assembly1_D  TM=9.965E-01  e=6.780E-36  Zea mays

pLDDT: mean 92.46, std 11.22, range [33.94, 98.94]

Organism: Arachis hypogaea (NCBI:txid3818)

Sequence (280 aa):
MTLFAAIFQGDGSLFYGLHVDNGRIGGKMKKTLREIIEKYNLNVRITPNQNIILTDIRAAWKRPITTTLAQVGLLQPRFVDPLNLTAMACPAFPLCPLAITEAERGIPDILKRIRTMFEKVGLKYNESVVVRVTGCPNGCARPYMAELGLVGDGPNSYQIWLGGNKNQTSLAQSFMDKVKVHDLEKVLEPLFYYWKQKRQSKESFGNFTARIGFEKLKEYVEKWEGPVVAPTRYNLRLFADKETYEAMDGLAKLQNKTAHQLAMEVIRNFVASNQNGKSE